Protein 2O28 (pdb70)

Radius of gyration: 21.13 Å; Cα contacts (8 Å, |Δi|>4): 725; chains: 2; bounding box: 47×64×42 Å

Solvent-accessible surface area: 15935 Å² total; per-residue (Å²): 88,79,110,65,43,6,19,83,60,52,34,8,156,99,9,72,59,103,77,33,81,7,113,27,93,102,95,19,22,13,80,132,8,28,186,33,38,62,14,40,2,0,3,2,16,0,33,116,47,19,1,34,142,2,5,42,60,77,40,124,22,49,139,33,58,80,115,61,0,50,115,9,2,92,50,2,81,159,20,45,13,14,18,4,0,0,0,21,24,81,111,126,23,73,6,5,0,1,0,9,0,13,7,7,32,6,9,12,64,37,19,14,67,5,0,1,6,18,25,28,9,15,4,93,113,18,122,78,122,24,3,12,42,0,0,0,4,0,0,1,8,0,0,75,74,29,114,5,47,19,0,0,4,26,5,83,62,147,72,24,44,60,17,128,111,2,37,1,88,71,28,144,49,42,7,0,9,46,122,34,125,237,90,76,113,60,42,6,20,80,68,39,35,5,136,96,10,69,62,102,65,31,113,10,109,24,97,106,88,19,13,12,61,130,16,28,177,33,39,52,17,44,1,0,5,10,13,0,32,116,47,16,2,29,138,3,3,36,59,84,38,125,18,59,137,28,43,65,117,62,0,39,158,16,4,107,59,2,89,163,17,44,15,14,19,3,0,0,0,16,26,73,112,128,23,69,6,7,0,1,0,9,0,11,6,7,32,7,10,7,37,54,16,9,64,4,0,3,6,18,25,29,10,17,4,90,104,19,121,86,126,31,7,11,43,0,0,0,5,0,0,1,6,0,0,80,85,25,115,6,15,18,0,0,5,26,8,82,70,136,72,16,44,61,18,122,106,5,40,1,88,71,25,137,46,40,5,0,14,44,157,77

InterPro domains:
  IPR000182 GNAT domain [PF00583] (69-170)
  IPR000182 GNAT domain [PS51186] (39-184)
  IPR016181 Acyl-CoA N-acyltransferase [SSF55729] (32-180)
  IPR039143 Glucosamine 6-phosphate N-acetyltransferase-like [PTHR13355] (30-178)

Structure (mmCIF, N/CA/C/O backbone):
data_2O28
#
_entry.id   2O28
#
_cell.length_a   49.187
_cell.length_b   63.765
_cell.length_c   64.742
_cell.angle_alpha   90.00
_cell.angle_beta   91.81
_cell.angle_gamma   90.00
#
_symmetry.space_group_name_H-M   'P 1 21 1'
#
loop_
_entity.id
_entity.type
_entity.pdbx_description
1 polymer 'Glucosamine 6-phosphate N-acetyltransferase'
2 non-polymer 2-acetamido-2-deoxy-6-O-phosphono-alpha-D-glucopyranose
3 non-polymer 'COENZYME A'
4 water water
#
loop_
_atom_site.group_PDB
_atom_site.id
_atom_site.type_symbol
_atom_site.label_atom_id
_atom_site.label_alt_id
_atom_site.label_comp_id
_atom_site.label_asym_id
_atom_site.label_entity_id
_atom_site.label_seq_id
_atom_site.pdbx_PDB_ins_code
_atom_site.Cartn_x
_atom_site.Cartn_y
_atom_site.Cartn_z
_atom_site.occupancy
_atom_site.B_iso_or_equiv
_atom_site.auth_seq_id
_atom_site.auth_comp_id
_atom_site.auth_asym_id
_atom_site.auth_atom_id
_atom_site.pdbx_PDB_model_num
ATOM 1 N N . PRO A 1 3 ? 20.718 32.881 5.805 1.00 41.06 3 PRO A N 1
ATOM 2 C CA . PRO A 1 3 ? 19.273 32.696 5.968 1.00 40.53 3 PRO A CA 1
ATOM 3 C C . PRO A 1 3 ? 18.568 33.101 4.693 1.00 40.53 3 PRO A C 1
ATOM 4 O O . PRO A 1 3 ? 18.874 34.164 4.146 1.00 40.82 3 PRO A O 1
ATOM 8 N N . ASP A 1 4 ? 17.671 32.247 4.196 1.00 39.63 4 ASP A N 1
ATOM 9 C CA . ASP A 1 4 ? 16.925 32.515 2.957 1.00 39.49 4 ASP A CA 1
ATOM 10 C C . ASP A 1 4 ? 15.439 32.099 3.064 1.00 38.53 4 ASP A C 1
ATOM 11 O O . ASP A 1 4 ? 14.977 31.648 4.122 1.00 37.86 4 ASP A O 1
ATOM 16 N N . GLU A 1 5 ? 14.703 32.251 1.966 1.00 37.39 5 GLU A N 1
ATOM 17 C CA . GLU A 1 5 ? 13.266 32.009 1.963 1.00 36.48 5 GLU A CA 1
ATOM 18 C C . GLU A 1 5 ? 12.862 30.547 1.680 1.00 34.49 5 GLU A C 1
ATOM 19 O O . GLU A 1 5 ? 11.655 30.243 1.609 1.00 34.01 5 GLU A O 1
ATOM 25 N N . THR A 1 6 ? 13.843 29.658 1.517 1.00 31.73 6 THR A N 1
ATOM 26 C CA . THR A 1 6 ? 13.556 28.269 1.146 1.00 29.82 6 THR A CA 1
ATOM 27 C C . THR A 1 6 ? 12.729 27.604 2.251 1.00 27.59 6 THR A C 1
ATOM 28 O O . THR A 1 6 ? 13.121 27.631 3.413 1.00 27.92 6 THR A O 1
ATOM 32 N N . PRO A 1 7 ? 11.596 27.008 1.882 1.00 27.13 7 PRO A N 1
ATOM 33 C CA . PRO A 1 7 ? 10.742 26.453 2.978 1.00 25.44 7 PRO A CA 1
ATOM 34 C C . PRO A 1 7 ? 11.259 25.110 3.479 1.00 25.12 7 PRO A C 1
ATOM 35 O O . PRO A 1 7 ? 12.005 24.421 2.768 1.00 24.74 7 PRO A O 1
ATOM 39 N N . MET A 1 8 ? 10.869 24.707 4.692 1.00 23.51 8 MET A N 1
ATOM 40 C CA . MET A 1 8 ? 11.338 23.415 5.216 1.00 23.19 8 MET A CA 1
ATOM 41 C C . MET A 1 8 ? 10.739 22.233 4.455 1.00 23.52 8 MET A C 1
ATOM 42 O O . MET A 1 8 ? 11.384 21.173 4.320 1.00 23.04 8 MET A O 1
ATOM 47 N N . PHE A 1 9 ? 9.483 22.399 4.013 1.00 24.03 9 PHE A N 1
ATOM 48 C CA . PHE A 1 9 ? 8.796 21.391 3.226 1.00 23.22 9 PHE A CA 1
ATOM 49 C C . PHE A 1 9 ? 7.965 22.047 2.107 1.00 24.20 9 PHE A C 1
ATOM 50 O O . PHE A 1 9 ? 7.809 23.286 2.073 1.00 23.02 9 PHE A O 1
ATOM 58 N N . ASP A 1 10 ? 7.461 21.224 1.184 1.00 25.54 10 ASP A N 1
ATOM 59 C CA . ASP A 1 10 ? 6.677 21.728 0.067 1.00 26.78 10 ASP A CA 1
ATOM 60 C C . ASP A 1 10 ? 5.396 22.404 0.592 1.00 26.80 10 ASP A C 1
ATOM 61 O O . ASP A 1 10 ? 4.555 21.740 1.187 1.00 26.50 10 ASP A O 1
ATOM 66 N N . PRO A 1 11 ? 5.252 23.723 0.365 1.00 26.90 11 PRO A N 1
ATOM 67 C CA . PRO A 1 11 ? 4.066 24.474 0.827 1.00 27.46 11 PRO A CA 1
ATOM 68 C C . PRO A 1 11 ? 2.764 23.963 0.220 1.00 27.63 11 PRO A C 1
ATOM 69 O O . PRO A 1 11 ? 1.716 24.075 0.859 1.00 27.74 11 PRO A O 1
ATOM 73 N N . SER A 1 12 ? 2.834 23.401 -0.994 1.00 29.07 12 SER A N 1
ATOM 74 C CA . SER A 1 12 ? 1.685 22.731 -1.626 1.00 29.70 12 SER A CA 1
ATOM 75 C C . SER A 1 12 ? 0.981 21.738 -0.692 1.00 29.44 12 SER A C 1
ATOM 76 O O . SER A 1 12 ? -0.223 21.601 -0.769 1.00 29.16 12 SER A O 1
ATOM 79 N N . LEU A 1 13 ? 1.727 21.082 0.195 1.00 27.99 13 LEU A N 1
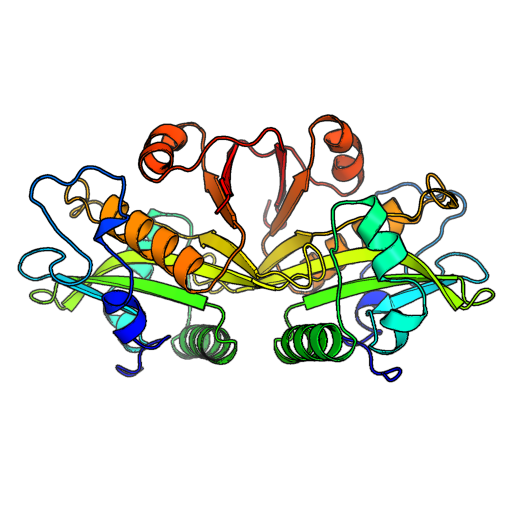ATOM 80 C CA . LEU A 1 13 ? 1.136 20.086 1.079 1.00 28.21 13 LEU A CA 1
ATOM 81 C C . LEU A 1 13 ? 0.046 20.697 1.950 1.00 28.05 13 LEU A C 1
ATOM 82 O O . LEU A 1 13 ? -0.887 20.015 2.324 1.00 28.24 13 LEU A O 1
ATOM 87 N N . LEU A 1 14 ? 0.183 21.983 2.250 1.00 27.85 14 LEU A N 1
ATOM 88 C CA . LEU A 1 14 ? -0.800 22.690 3.061 1.00 28.24 14 LEU A CA 1
ATOM 89 C C . LEU A 1 14 ? -2.100 22.972 2.319 1.00 29.31 14 LEU A C 1
ATOM 90 O O . LEU A 1 14 ? -3.145 23.013 2.936 1.00 29.54 14 LEU A O 1
ATOM 95 N N . LYS A 1 15 ? -2.029 23.182 1.004 1.00 31.35 15 LYS A N 1
ATOM 96 C CA . LYS A 1 15 ? -3.242 23.299 0.170 1.00 33.55 15 LYS A CA 1
ATOM 97 C C . LYS A 1 15 ? -3.893 21.961 -0.146 1.00 33.66 15 LYS A C 1
ATOM 98 O O . LYS A 1 15 ? -5.045 21.914 -0.582 1.00 34.57 15 LYS A O 1
ATOM 104 N N . GLU A 1 16 ? -3.141 20.883 0.026 1.00 33.13 16 GLU A N 1
ATOM 105 C CA . GLU A 1 16 ? -3.623 19.555 -0.304 1.00 33.64 16 GLU A CA 1
ATOM 106 C C . GLU A 1 16 ? -4.329 18.889 0.859 1.00 33.08 16 GLU A C 1
ATOM 107 O O . GLU A 1 16 ? -5.032 17.910 0.668 1.00 33.51 16 GLU A O 1
ATOM 113 N N . VAL A 1 17 ? -4.115 19.408 2.063 1.00 32.25 17 VAL A N 1
ATOM 114 C CA . VAL A 1 17 ? -4.939 19.055 3.226 1.00 31.29 17 VAL A CA 1
ATOM 115 C C . VAL A 1 17 ? -6.419 19.194 2.841 1.00 31.31 17 VAL A C 1
ATOM 116 O O . VAL A 1 17 ? -6.847 20.227 2.295 1.00 30.65 17 VAL A O 1
ATOM 120 N N . ASP A 1 18 ? -7.189 18.136 3.095 1.00 30.78 18 ASP A N 1
ATOM 121 C CA . ASP A 1 18 ? -8.616 18.124 2.805 1.00 29.74 18 ASP A CA 1
ATOM 122 C C . ASP A 1 18 ? -9.342 18.833 3.947 1.00 28.31 18 ASP A C 1
ATOM 123 O O . ASP A 1 18 ? -9.727 18.206 4.951 1.00 27.06 18 ASP A O 1
ATOM 128 N N . TRP A 1 19 ? -9.522 20.146 3.794 1.00 26.93 19 TRP A N 1
ATOM 129 C CA . TRP A 1 19 ? -10.071 20.972 4.861 1.00 26.29 19 TRP A CA 1
ATOM 130 C C . TRP A 1 19 ? -11.523 20.602 5.235 1.00 26.69 19 TRP A C 1
ATOM 131 O O . TRP A 1 19 ? -11.996 20.925 6.337 1.00 26.27 19 TRP A O 1
ATOM 142 N N . SER A 1 20 ? -12.208 19.898 4.336 1.00 27.94 20 SER A N 1
ATOM 143 C CA . SER A 1 20 ? -13.592 19.458 4.586 1.00 30.21 20 SER A CA 1
ATOM 144 C C . SER A 1 20 ? -13.639 18.416 5.691 1.00 31.05 20 SER A C 1
ATOM 145 O O . SER A 1 20 ? -14.713 18.172 6.278 1.00 31.57 20 SER A O 1
ATOM 148 N N . GLN A 1 21 ? -12.488 17.797 5.968 1.00 31.35 21 GLN A N 1
ATOM 149 C CA . GLN A 1 21 ? -12.369 16.859 7.083 1.00 32.86 21 GLN A CA 1
ATOM 150 C C . GLN A 1 21 ? -12.102 17.506 8.455 1.00 33.12 21 GLN A C 1
ATOM 151 O O . GLN A 1 21 ? -12.065 16.802 9.477 1.00 32.96 21 GLN A O 1
ATOM 157 N N . ASN A 1 22 ? -11.918 18.828 8.476 1.00 33.01 22 ASN A N 1
ATOM 158 C CA . ASN A 1 22 ? -11.698 19.564 9.710 1.00 34.46 22 ASN A CA 1
ATOM 159 C C . ASN A 1 22 ? -12.935 19.420 10.579 1.00 35.72 22 ASN A C 1
ATOM 160 O O . ASN A 1 22 ? -14.052 19.635 10.109 1.00 35.71 22 ASN A O 1
ATOM 165 N N . THR A 1 23 ? -12.716 19.071 11.842 1.00 36.94 23 THR A N 1
ATOM 166 C CA . THR A 1 23 ? -13.794 18.875 12.801 1.00 38.27 23 THR A CA 1
ATOM 167 C C . THR A 1 23 ? -13.947 20.015 13.800 1.00 37.75 23 THR A C 1
ATOM 168 O O . THR A 1 23 ? -15.007 20.154 14.404 1.00 37.91 23 THR A O 1
ATOM 172 N N . ALA A 1 24 ? -12.898 20.819 13.981 1.00 37.53 24 ALA A N 1
ATOM 173 C CA . ALA A 1 24 ? -12.950 21.993 14.862 1.00 37.31 24 ALA A CA 1
ATOM 174 C C . ALA A 1 24 ? -13.868 23.077 14.285 1.00 37.17 24 ALA A C 1
ATOM 175 O O . ALA A 1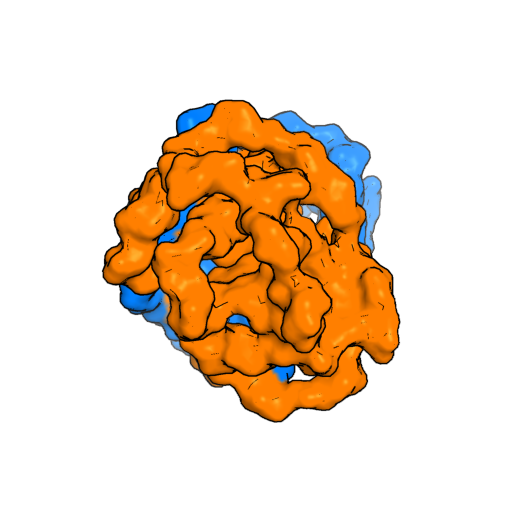 24 ? -13.927 23.263 13.073 1.00 37.69 24 ALA A O 1
ATOM 177 N N . THR A 1 25 ? -14.565 23.790 15.162 1.00 36.91 25 THR A N 1
ATOM 178 C CA . THR A 1 25 ? -15.445 24.888 14.771 1.00 37.13 25 THR A CA 1
ATOM 179 C C . THR A 1 25 ? -14.655 26.175 14.650 1.00 36.53 25 THR A C 1
ATOM 180 O O . THR A 1 25 ? -13.961 26.562 15.598 1.00 36.68 25 THR A O 1
ATOM 184 N N . PHE A 1 26 ? -14.757 26.819 13.489 1.00 35.50 26 PHE A N 1
ATOM 185 C CA . PHE A 1 26 ? -14.180 28.141 13.241 1.00 35.45 26 PHE A CA 1
ATOM 186 C C . PHE A 1 26 ? -15.252 29.176 12.928 1.00 36.37 26 PHE A C 1
ATOM 187 O O . PHE A 1 26 ? -16.057 28.976 12.035 1.00 37.33 26 PHE A O 1
ATOM 195 N N . SER A 1 27 ? -15.204 30.298 13.636 1.00 37.59 27 SER A N 1
ATOM 196 C CA . SER A 1 27 ? -16.046 31.460 13.382 1.00 38.05 27 SER A CA 1
ATOM 197 C C . SER A 1 27 ? -15.235 32.688 13.759 1.00 37.50 27 SER A C 1
ATOM 198 O O . SER A 1 27 ? -14.888 32.868 14.931 1.00 38.00 27 SER A O 1
ATOM 201 N N . PRO A 1 28 ? -14.889 33.524 12.772 1.00 37.02 28 PRO A N 1
ATOM 202 C CA . PRO A 1 28 ? -15.169 33.378 11.344 1.00 36.27 28 PRO A CA 1
ATOM 203 C C . PRO A 1 28 ? -14.530 32.131 10.726 1.00 35.68 28 PRO A C 1
ATOM 204 O O . PRO A 1 28 ? -13.619 31.527 11.310 1.00 34.74 28 PRO A O 1
ATOM 208 N N . ALA A 1 29 ? -15.030 31.731 9.567 1.00 34.30 29 ALA A N 1
ATOM 209 C CA . ALA A 1 29 ? -14.460 30.615 8.858 1.00 33.47 29 ALA A CA 1
ATOM 210 C C . ALA A 1 29 ? -13.079 31.056 8.384 1.00 32.71 29 ALA A C 1
ATOM 211 O O . ALA A 1 29 ? -12.965 32.073 7.707 1.00 33.94 29 ALA A O 1
ATOM 213 N N . ILE A 1 30 ? -12.028 30.360 8.808 1.00 30.77 30 ILE A N 1
ATOM 214 C CA . ILE A 1 30 ? -10.674 30.557 8.225 1.00 28.51 30 ILE A CA 1
ATOM 215 C C . ILE A 1 30 ? -10.177 29.176 7.804 1.00 27.90 30 ILE A C 1
ATOM 216 O O . ILE A 1 30 ? -10.776 28.160 8.188 1.00 27.00 30 ILE A O 1
ATOM 221 N N . SER A 1 31 ? -9.089 29.139 7.040 1.00 25.91 31 SER A N 1
ATOM 222 C CA . SER A 1 31 ? -8.589 27.869 6.481 1.00 25.46 31 SER A CA 1
ATOM 223 C C . SER A 1 31 ? -7.089 28.010 6.185 1.00 25.23 31 SER A C 1
ATOM 224 O O . SER A 1 31 ? -6.558 29.124 6.272 1.00 24.84 31 SER A O 1
ATOM 227 N N . PRO A 1 32 ? -6.393 26.895 5.867 1.00 24.98 32 PRO A N 1
ATOM 228 C CA . PRO A 1 32 ? -4.974 26.986 5.504 1.00 25.46 32 PRO A CA 1
ATOM 229 C C . PRO A 1 32 ? -4.711 28.008 4.425 1.00 26.21 32 PRO A C 1
ATOM 230 O O . PRO A 1 32 ? -3.711 28.715 4.472 1.00 26.82 32 PRO A O 1
ATOM 234 N N . THR A 1 33 ? -5.615 28.069 3.459 1.00 27.39 33 THR A N 1
ATOM 235 C CA . THR A 1 33 ? -5.542 29.001 2.322 1.00 28.22 33 THR A CA 1
ATOM 236 C C . THR A 1 33 ? -5.798 30.446 2.732 1.00 27.56 33 THR A C 1
ATOM 237 O O . THR A 1 33 ? -5.191 31.379 2.203 1.00 27.72 33 THR A O 1
ATOM 241 N N . HIS A 1 34 ? -6.740 30.620 3.648 1.00 27.53 34 HIS A N 1
ATOM 242 C CA . HIS A 1 34 ? -7.227 31.928 4.072 1.00 27.90 34 HIS A CA 1
ATOM 243 C C . HIS A 1 34 ? -7.204 31.990 5.607 1.00 27.34 34 HIS A C 1
ATOM 244 O O . HIS A 1 34 ? -8.240 31.905 6.261 1.00 26.91 34 HIS A O 1
ATOM 251 N N . PRO A 1 35 ? -5.997 32.128 6.180 1.00 26.50 35 PRO A N 1
ATOM 252 C CA . PRO A 1 35 ? -5.816 32.113 7.637 1.00 27.50 35 PRO A CA 1
ATOM 253 C C . PRO A 1 35 ? -6.328 33.372 8.311 1.00 28.57 35 PRO A C 1
ATOM 254 O O . PRO A 1 35 ? -6.509 33.393 9.523 1.00 28.68 35 PRO A O 1
ATOM 258 N N . GLY A 1 36 ? -6.528 34.422 7.521 1.00 29.28 36 GLY A N 1
ATOM 259 C CA . GLY A 1 36 ? -6.976 35.722 8.033 1.00 30.99 36 GLY A CA 1
ATOM 260 C C . GLY A 1 36 ? -6.244 36.841 7.317 1.00 31.89 36 GLY A C 1
ATOM 261 O O . GLY A 1 36 ? -5.135 36.644 6.814 1.00 30.74 36 GLY A O 1
ATOM 262 N N . GLU A 1 37 ? -6.867 38.027 7.266 1.00 32.88 37 GLU A N 1
ATOM 263 C CA . GLU A 1 37 ? -6.250 39.177 6.597 1.00 33.53 37 GLU A CA 1
ATOM 264 C C . GL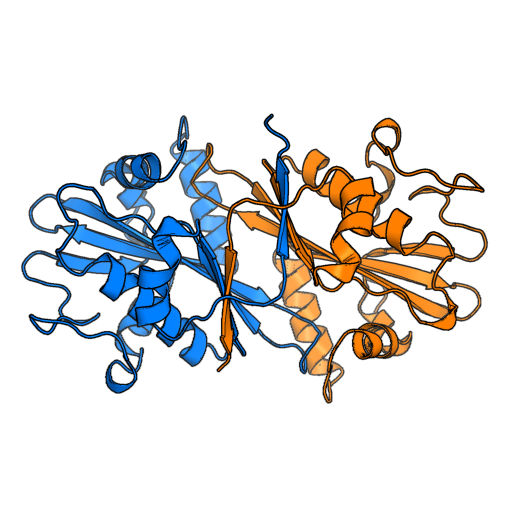U A 1 37 ? -4.881 39.514 7.177 1.00 32.07 37 GLU A C 1
ATOM 265 O O . GLU A 1 37 ? -4.719 39.633 8.397 1.00 32.59 37 GLU A O 1
ATOM 271 N N . GLY A 1 38 ? -3.904 39.680 6.292 1.00 31.14 38 GLY A N 1
ATOM 272 C CA . GLY A 1 38 ? -2.556 40.037 6.694 1.00 29.77 38 GLY A CA 1
ATOM 273 C C . GLY A 1 38 ? -1.703 38.862 7.149 1.00 29.08 38 GLY A C 1
ATOM 274 O O . GLY A 1 38 ? -0.583 39.070 7.595 1.00 29.05 38 GLY A O 1
ATOM 275 N N . LEU A 1 39 ? -2.225 37.636 7.017 1.00 27.44 39 LEU A N 1
ATOM 276 C CA . LEU A 1 39 ? -1.534 36.430 7.550 1.00 26.59 39 LEU A CA 1
ATOM 277 C C . LEU A 1 39 ? -1.279 35.387 6.479 1.00 26.05 39 LEU A C 1
ATOM 278 O O . LEU A 1 39 ? -2.057 35.268 5.532 1.00 26.49 39 LEU A O 1
ATOM 283 N N . VAL A 1 40 ? -0.214 34.595 6.664 1.00 24.65 40 VAL A N 1
ATOM 284 C CA . VAL A 1 40 ? 0.142 33.522 5.745 1.00 23.93 40 VAL A CA 1
ATOM 285 C C . VAL A 1 40 ? 0.516 32.347 6.644 1.00 22.36 40 VAL A C 1
ATOM 286 O O . VAL A 1 40 ? 1.307 32.518 7.560 1.00 21.26 40 VAL A O 1
ATOM 290 N N . LEU A 1 41 ? -0.072 31.182 6.381 1.00 21.98 41 LEU A N 1
ATOM 291 C CA . LEU A 1 41 ? 0.335 29.926 7.037 1.00 21.48 41 LEU A CA 1
ATOM 292 C C . LEU A 1 41 ? 1.277 29.227 6.067 1.00 21.55 41 LEU A C 1
ATOM 293 O O . LEU A 1 41 ? 0.878 28.955 4.926 1.00 22.74 41 LEU A O 1
ATOM 298 N N . ARG A 1 42 ? 2.496 28.930 6.509 1.00 21.08 42 ARG A N 1
ATOM 299 C CA . ARG A 1 42 ? 3.521 28.360 5.635 1.00 21.02 42 ARG A CA 1
ATOM 300 C C . ARG A 1 42 ? 4.601 27.580 6.389 1.00 20.67 42 ARG A C 1
ATOM 301 O O . ARG A 1 42 ? 4.694 27.697 7.620 1.00 20.47 42 ARG A O 1
ATOM 309 N N . PRO A 1 43 ? 5.439 26.800 5.650 1.00 20.02 43 PRO A N 1
ATOM 310 C CA . PRO A 1 43 ? 6.613 26.152 6.257 1.00 19.64 43 PRO A CA 1
ATOM 311 C C . PRO A 1 43 ? 7.559 27.207 6.828 1.00 20.00 43 PRO A C 1
ATOM 312 O O . PRO A 1 43 ? 7.558 28.346 6.363 1.00 19.68 43 PRO A O 1
ATOM 316 N N . LEU A 1 44 ? 8.343 26.824 7.834 1.00 19.71 44 LEU A N 1
ATOM 317 C CA . LEU A 1 44 ? 9.384 27.673 8.372 1.00 20.65 44 LEU A CA 1
ATOM 318 C C . LEU A 1 44 ? 10.438 27.806 7.253 1.00 21.51 44 LEU A C 1
ATOM 319 O O . LEU A 1 44 ? 10.563 26.886 6.467 1.00 20.42 44 LEU A O 1
ATOM 324 N N . CYS A 1 45 ? 11.138 28.943 7.173 1.00 23.61 45 CYS A N 1
ATOM 325 C CA . CYS A 1 45 ? 12.344 29.080 6.336 1.00 24.73 45 CYS A CA 1
ATOM 326 C C . CYS A 1 45 ? 13.472 29.662 7.190 1.00 25.61 45 CYS A C 1
ATOM 327 O O . CYS A 1 45 ? 13.214 30.159 8.282 1.00 23.97 45 CYS A O 1
ATOM 330 N N . THR A 1 46 ? 14.727 29.612 6.720 1.00 26.27 46 THR A N 1
ATOM 331 C CA . THR A 1 46 ? 15.832 30.069 7.581 1.00 28.38 46 THR A CA 1
ATOM 332 C C . THR A 1 46 ? 15.794 31.562 7.867 1.00 28.24 46 THR A C 1
ATOM 333 O O . THR A 1 46 ? 16.290 31.999 8.911 1.00 29.49 46 THR A O 1
ATOM 337 N N . ALA A 1 47 ? 15.198 32.343 6.961 1.00 28.73 47 ALA A N 1
ATOM 338 C CA . ALA A 1 47 ? 15.096 33.790 7.159 1.00 28.75 47 ALA A CA 1
ATOM 339 C C . ALA A 1 47 ? 14.135 34.162 8.306 1.00 29.41 47 ALA A C 1
ATOM 340 O O . ALA A 1 47 ? 14.118 35.310 8.763 1.00 30.08 47 ALA A O 1
ATOM 342 N N . ASP A 1 48 ? 13.350 33.189 8.775 1.00 29.26 48 ASP A N 1
ATOM 343 C CA . ASP A 1 48 ? 12.471 33.377 9.959 1.00 29.50 48 ASP A CA 1
ATOM 344 C C . ASP A 1 48 ? 13.221 33.563 11.271 1.00 29.31 48 ASP A C 1
ATOM 345 O O . ASP A 1 48 ? 12.631 34.002 12.257 1.00 29.56 48 ASP A O 1
ATOM 350 N N . LEU A 1 49 ? 14.508 33.221 11.278 1.00 30.31 49 LEU A N 1
ATOM 351 C CA . LEU A 1 49 ? 15.404 33.529 12.393 1.00 31.58 49 LEU A CA 1
ATOM 352 C C . LEU A 1 49 ? 15.289 35.010 12.831 1.00 31.53 49 LEU A C 1
ATOM 353 O O . LEU A 1 49 ? 15.304 35.331 14.022 1.00 31.70 49 LEU A O 1
ATOM 358 N N . ASN A 1 50 ? 15.202 35.879 11.827 1.00 31.34 50 ASN A N 1
ATOM 359 C CA . ASN A 1 50 ? 15.108 37.328 11.975 1.00 31.49 50 ASN A CA 1
ATOM 360 C C . ASN A 1 50 ? 13.679 37.851 11.909 1.00 30.40 50 ASN A C 1
ATOM 361 O O . ASN A 1 50 ? 13.469 39.061 11.776 1.00 29.91 50 ASN A O 1
ATOM 366 N N . ARG A 1 51 ? 12.694 36.950 12.021 1.00 28.97 51 ARG A N 1
ATOM 367 C CA . ARG A 1 51 ? 11.286 37.328 12.007 1.00 28.68 51 ARG A CA 1
ATOM 368 C C . ARG A 1 51 ? 10.632 36.992 13.348 1.00 28.15 51 ARG A C 1
ATOM 369 O O . ARG A 1 51 ? 9.415 36.816 13.429 1.00 28.59 51 ARG A O 1
ATOM 377 N N . GLY A 1 52 ? 11.442 36.919 14.396 1.00 26.87 52 GLY A N 1
ATOM 378 C CA . GLY A 1 52 ? 10.940 36.743 15.750 1.00 26.52 52 GLY A CA 1
ATOM 379 C C . GLY A 1 52 ? 10.507 35.322 16.053 1.00 26.17 52 GLY A C 1
ATOM 380 O O . GLY A 1 52 ? 9.730 35.101 16.975 1.00 26.46 52 GLY A O 1
ATOM 381 N N . PHE A 1 53 ? 10.968 34.364 15.255 1.00 25.92 53 PHE A N 1
ATOM 382 C CA . PHE A 1 53 ? 10.648 32.938 15.499 1.00 26.08 53 PHE A CA 1
ATOM 383 C C . PHE A 1 53 ? 10.921 32.547 16.972 1.00 26.09 53 PHE A C 1
ATOM 384 O O . PHE A 1 53 ? 10.033 32.062 17.683 1.00 26.32 53 PHE A O 1
ATOM 392 N N . PHE A 1 54 ? 12.130 32.816 17.446 1.00 27.19 54 PHE A N 1
ATOM 393 C CA . PHE A 1 54 ? 12.493 32.468 18.834 1.00 27.48 54 PHE A CA 1
ATOM 394 C C . PHE A 1 54 ? 11.738 33.182 19.932 1.00 27.33 54 PHE A C 1
ATOM 395 O O . PHE A 1 54 ? 11.519 32.604 20.983 1.00 27.26 54 PHE A O 1
ATOM 403 N N . LYS A 1 55 ? 11.312 34.415 19.668 1.00 27.62 55 LYS A N 1
ATOM 404 C CA . LYS A 1 55 ? 10.461 35.161 20.601 1.00 28.19 55 LYS A CA 1
ATOM 405 C C . LYS A 1 55 ? 9.125 34.444 20.852 1.00 27.48 55 LYS A C 1
ATOM 406 O O . LYS A 1 55 ? 8.628 34.380 22.010 1.00 27.47 55 LYS A O 1
ATOM 412 N N . VAL A 1 56 ? 8.554 33.881 19.792 1.00 26.09 56 VAL A N 1
ATOM 413 C CA . VAL A 1 56 ? 7.343 33.059 19.907 1.00 25.37 56 VAL A CA 1
ATOM 414 C C . VAL A 1 56 ? 7.586 31.770 20.725 1.00 25.51 56 VAL A C 1
ATOM 415 O O . VAL A 1 56 ? 6.850 31.503 21.684 1.00 24.91 56 VAL A O 1
ATOM 419 N N . LEU A 1 57 ? 8.591 30.984 20.329 1.00 24.77 57 LEU A N 1
ATOM 420 C CA . LEU A 1 57 ? 9.005 29.769 21.068 1.00 25.40 57 LEU A CA 1
ATOM 421 C C . LEU A 1 57 ? 9.280 30.036 22.554 1.00 27.08 57 LEU A C 1
ATOM 422 O O . LEU A 1 57 ? 8.868 29.254 23.418 1.00 27.28 57 LEU A O 1
ATOM 427 N N . GLY A 1 58 ? 9.930 31.162 22.848 1.00 27.18 58 GLY A N 1
ATOM 428 C CA . GLY A 1 58 ? 10.202 31.585 24.219 1.00 28.41 58 GLY A CA 1
ATOM 429 C C . GLY A 1 58 ? 8.945 31.743 25.061 1.00 29.13 58 GLY A C 1
ATOM 430 O O . GLY A 1 58 ? 9.008 31.752 26.292 1.00 30.26 58 GLY A O 1
ATOM 431 N N . GLN A 1 59 ? 7.785 31.854 24.424 1.00 28.52 59 GLN A N 1
ATOM 432 C CA . GLN A 1 59 ? 6.536 31.913 25.197 1.00 28.71 59 GLN A CA 1
ATOM 433 C C . GLN A 1 59 ? 6.059 30.539 25.585 1.00 29.63 59 GLN A C 1
ATOM 434 O O . GLN A 1 59 ? 5.143 30.403 26.393 1.00 29.69 59 GLN A O 1
ATOM 440 N N . LEU A 1 60 ? 6.678 29.520 25.003 1.00 29.13 60 LEU A N 1
ATOM 441 C CA . LEU A 1 60 ? 6.304 28.138 25.329 1.00 30.70 60 LEU A CA 1
ATOM 442 C C . LEU A 1 60 ? 7.169 27.617 26.459 1.00 30.39 60 LEU A C 1
ATOM 443 O O . LEU A 1 60 ? 6.679 27.111 27.469 1.00 31.22 60 LEU A O 1
ATOM 448 N N . THR A 1 61 ? 8.467 27.731 26.271 1.00 30.91 61 THR A N 1
ATOM 449 C CA . THR A 1 61 ? 9.436 27.236 27.231 1.00 31.81 61 THR A CA 1
ATOM 450 C C . THR A 1 61 ? 10.783 27.911 26.950 1.00 32.56 61 THR A C 1
ATOM 451 O O . THR A 1 61 ? 10.866 28.766 26.053 1.00 31.89 61 THR A O 1
ATOM 455 N N . GLU A 1 62 ? 11.817 27.537 27.701 1.00 33.45 62 GLU A N 1
ATOM 456 C CA . GLU A 1 62 ? 13.131 28.153 27.558 1.00 35.91 62 GLU A CA 1
ATOM 457 C C . GLU A 1 62 ? 13.604 27.965 26.129 1.00 36.24 62 GLU A C 1
ATOM 458 O O . GLU A 1 62 ? 13.536 26.856 25.583 1.00 34.90 62 GLU A O 1
ATOM 464 N N . THR A 1 63 ? 14.039 29.057 25.508 1.00 37.37 63 THR A N 1
ATOM 465 C CA . THR A 1 63 ? 14.575 28.982 24.157 1.00 39.29 63 THR A CA 1
ATOM 466 C C . THR A 1 63 ? 15.631 30.057 24.049 1.00 40.23 63 THR A C 1
ATOM 467 O O . THR A 1 63 ? 15.370 31.148 23.511 1.00 39.98 63 THR A O 1
ATOM 471 N N . GLY A 1 64 ? 16.808 29.722 24.590 1.00 40.52 64 GLY A N 1
ATOM 472 C CA . GLY A 1 64 ? 17.885 30.671 24.841 1.00 42.02 64 GLY A CA 1
ATOM 473 C C . GLY A 1 64 ? 18.827 30.923 23.683 1.00 42.92 64 GLY A C 1
ATOM 474 O O . GLY A 1 64 ? 18.373 31.121 22.545 1.00 43.84 64 GLY A O 1
ATOM 475 N N . VAL A 1 65 ? 20.138 30.888 23.982 1.00 43.19 65 VAL A N 1
ATOM 476 C CA . VAL A 1 65 ? 21.193 31.353 23.054 1.00 42.79 65 VAL A CA 1
ATOM 477 C C . VAL A 1 65 ? 21.411 30.403 21.892 1.00 41.69 65 VAL A C 1
ATOM 478 O O . VAL A 1 65 ? 21.689 29.214 22.114 1.00 42.94 65 VAL A O 1
ATOM 482 N N . VAL A 1 66 ? 21.244 30.907 20.664 1.00 39.76 66 VAL A N 1
ATOM 483 C CA . VAL A 1 66 ? 21.507 30.103 19.448 1.00 37.92 66 VAL A CA 1
ATOM 484 C C . VAL A 1 66 ? 22.142 30.950 18.345 1.00 36.13 66 VAL A C 1
ATOM 485 O O . VAL A 1 66 ? 21.603 31.985 17.976 1.00 35.81 66 VAL A O 1
ATOM 489 N N . SER A 1 67 ? 23.276 30.511 17.822 1.00 34.37 67 SER A N 1
ATOM 490 C CA . SER A 1 67 ? 23.914 31.244 16.718 1.00 33.50 67 SER A CA 1
ATOM 491 C C . SER A 1 67 ? 23.165 31.026 15.398 1.00 32.78 67 SER A C 1
ATOM 492 O O . SER A 1 67 ? 22.438 30.037 15.244 1.00 31.51 67 SER A O 1
ATOM 495 N N . PRO A 1 68 ? 23.319 31.958 14.438 1.00 31.92 68 PRO A N 1
ATOM 496 C CA . PRO A 1 68 ? 22.789 31.717 13.097 1.00 31.24 68 PRO A CA 1
ATOM 497 C C . PRO A 1 68 ? 23.228 30.385 12.496 1.00 30.61 68 PRO A C 1
ATOM 498 O O . PRO A 1 68 ? 22.402 29.668 11.924 1.00 29.42 68 PRO A O 1
ATOM 502 N N . GLU A 1 69 ? 24.505 30.034 12.619 1.00 30.41 69 GLU A N 1
ATOM 503 C CA . GLU A 1 69 ? 24.921 28.753 12.071 1.00 31.32 69 GLU A CA 1
ATOM 504 C C . GLU A 1 69 ? 24.305 27.548 12.782 1.00 30.37 69 GLU A C 1
ATOM 505 O O . GLU A 1 69 ? 24.002 26.567 12.126 1.00 29.32 69 GLU A O 1
ATOM 511 N N . GLN A 1 70 ? 24.148 27.621 14.104 1.00 30.01 70 GLN A N 1
ATOM 512 C CA . GLN A 1 70 ? 23.448 26.542 14.828 1.00 30.01 70 GLN A CA 1
ATOM 513 C C . GLN A 1 70 ? 22.006 26.402 14.361 1.00 28.61 70 GLN A C 1
ATOM 514 O O . GLN A 1 70 ? 21.564 25.285 14.114 1.00 29.33 70 GLN A O 1
ATOM 520 N N . PHE A 1 71 ? 21.280 27.509 14.235 1.00 27.46 71 PHE A N 1
ATOM 521 C CA . PHE A 1 71 ? 19.903 27.444 13.736 1.00 27.24 71 PHE A CA 1
ATOM 522 C C . PHE A 1 71 ? 19.861 26.836 12.321 1.00 27.43 71 PHE A C 1
ATOM 523 O O . PHE A 1 71 ? 19.026 26.006 12.005 1.00 25.69 71 PHE A O 1
ATOM 531 N N . MET A 1 72 ? 20.768 27.266 11.455 1.00 26.89 72 MET A N 1
ATOM 532 C CA . MET A 1 72 ? 20.755 26.760 10.095 1.00 28.62 72 MET A CA 1
ATOM 533 C C . MET A 1 72 ? 21.113 25.276 10.022 1.00 26.70 72 MET A C 1
ATOM 534 O O . MET A 1 72 ? 20.587 24.542 9.199 1.00 25.60 72 MET A O 1
ATOM 539 N N . LYS A 1 73 ? 21.999 24.831 10.899 1.00 26.34 73 LYS A N 1
ATOM 540 C CA . LYS A 1 73 ? 22.334 23.426 10.953 1.00 26.75 73 LYS A CA 1
ATOM 541 C C . LYS A 1 73 ? 21.123 22.579 11.369 1.00 24.42 73 LYS A C 1
ATOM 542 O O . LYS A 1 73 ? 20.857 21.532 10.761 1.00 23.25 73 LYS A O 1
ATOM 548 N N . SER A 1 74 ? 20.382 23.029 12.383 1.00 23.10 74 SER A N 1
ATOM 549 C CA . SER A 1 74 ? 19.235 22.251 12.845 1.00 21.71 74 SER A CA 1
ATOM 550 C C . SER A 1 74 ? 18.211 22.237 11.727 1.00 22.18 74 SER A C 1
ATOM 551 O O . SER A 1 74 ? 17.690 21.183 11.391 1.00 23.32 74 SER A O 1
ATOM 554 N N . PHE A 1 75 ? 17.919 23.418 11.166 1.00 22.33 75 PHE A N 1
ATOM 555 C CA . PHE A 1 75 ? 16.963 23.550 10.048 1.00 22.39 75 PHE A CA 1
ATOM 556 C C . PHE A 1 75 ? 17.269 22.583 8.900 1.00 23.31 75 PHE A C 1
ATOM 557 O O . PHE A 1 75 ? 16.406 21.837 8.459 1.00 23.00 75 PHE A O 1
ATOM 565 N N . GLU A 1 76 ? 18.512 22.589 8.416 1.00 23.97 76 GLU A N 1
ATOM 566 C CA . GLU A 1 76 ? 18.895 21.743 7.307 1.00 25.31 76 GLU A CA 1
ATOM 567 C C . GLU A 1 76 ? 18.746 20.278 7.627 1.00 24.96 76 GLU A C 1
ATOM 568 O O . GLU A 1 76 ? 18.305 19.515 6.790 1.00 25.13 76 GLU A O 1
ATOM 574 N N . HIS A 1 77 ? 19.112 19.891 8.846 1.00 25.22 77 HIS A N 1
ATOM 575 C CA . HIS A 1 77 ? 18.951 18.519 9.276 1.00 25.54 77 HIS A CA 1
ATOM 576 C C . HIS A 1 77 ? 17.462 18.140 9.269 1.00 24.90 77 HIS A C 1
ATOM 577 O O . HIS A 1 77 ? 17.062 17.090 8.724 1.00 24.16 77 HIS A O 1
ATOM 584 N N . MET A 1 78 ? 16.621 18.992 9.857 1.00 24.07 78 MET A N 1
ATOM 585 C CA . MET A 1 78 ? 15.184 18.735 9.821 1.00 23.66 78 MET A CA 1
ATOM 586 C C . MET A 1 78 ? 14.655 18.680 8.382 1.00 23.74 78 MET A C 1
ATOM 587 O O . MET A 1 78 ? 13.892 17.791 8.032 1.00 24.71 78 MET A O 1
ATOM 592 N N . LYS A 1 79 ? 15.062 19.627 7.554 1.00 24.26 79 LYS A N 1
ATOM 593 C CA . LYS A 1 79 ? 14.667 19.611 6.151 1.00 25.72 79 LYS A CA 1
ATOM 594 C C . LYS A 1 79 ? 15.077 18.302 5.456 1.00 26.74 79 LYS A C 1
ATOM 595 O O . LYS A 1 79 ? 14.290 17.698 4.726 1.00 26.34 79 LYS A O 1
ATOM 601 N N . LYS A 1 80 ? 16.306 17.853 5.699 1.00 28.81 80 LYS A N 1
ATOM 602 C CA . LYS A 1 80 ? 16.886 16.756 4.920 1.00 30.50 80 LYS A CA 1
ATOM 603 C C . LYS A 1 80 ? 16.190 15.415 5.202 1.00 29.17 80 LYS A C 1
ATOM 604 O O . LYS A 1 80 ? 16.079 14.559 4.328 1.00 28.19 80 LYS A O 1
ATOM 610 N N . SER A 1 81 ? 15.672 15.247 6.417 1.00 27.95 81 SER A N 1
ATOM 611 C CA . SER A 1 81 ? 15.006 14.015 6.760 1.00 26.81 81 SER A CA 1
ATOM 612 C C . SER A 1 81 ? 13.690 13.834 5.988 1.00 26.01 81 SER A C 1
ATOM 613 O O . SER A 1 81 ? 13.237 12.730 5.799 1.00 25.98 81 SER A O 1
ATOM 616 N N . GLY A 1 82 ? 13.045 14.925 5.589 1.00 25.58 82 GLY A N 1
ATOM 617 C CA . GLY A 1 82 ? 11.688 14.844 5.037 1.00 24.84 82 GLY A CA 1
ATOM 618 C C . GLY A 1 82 ? 10.606 14.527 6.072 1.00 24.31 82 GLY A C 1
ATOM 619 O O . GLY A 1 82 ? 9.444 14.345 5.714 1.00 24.70 82 GLY A O 1
ATOM 620 N N . ASP A 1 83 ? 10.985 14.481 7.343 1.00 23.13 83 ASP A N 1
ATOM 621 C CA . ASP A 1 83 ? 10.056 14.053 8.416 1.00 22.38 83 ASP A CA 1
ATOM 622 C C . ASP A 1 83 ? 9.617 15.143 9.383 1.00 21.19 83 ASP A C 1
ATOM 623 O O . ASP A 1 83 ? 8.857 14.865 10.333 1.00 21.99 83 ASP A O 1
ATOM 628 N N . TYR A 1 84 ? 10.110 16.354 9.169 1.00 20.51 84 TYR A N 1
ATOM 629 C CA . TYR A 1 84 ? 9.800 17.495 10.042 1.00 19.10 84 TYR A CA 1
ATOM 630 C C . TYR A 1 84 ? 9.003 18.518 9.268 1.00 19.32 84 TYR A C 1
ATOM 631 O O . TYR A 1 84 ? 9.386 18.916 8.167 1.00 18.92 84 TYR A O 1
ATOM 640 N N . TYR A 1 85 ? 7.890 18.947 9.861 1.00 18.84 85 TYR A N 1
ATOM 641 C CA . TYR A 1 85 ? 6.987 19.915 9.267 1.00 18.58 85 TYR A CA 1
ATOM 642 C C . TYR A 1 85 ? 6.757 21.053 10.264 1.00 18.72 85 TYR A C 1
ATOM 643 O O . TYR A 1 85 ? 5.695 21.125 10.929 1.00 18.15 85 TYR A O 1
ATOM 652 N N . VAL A 1 86 ? 7.776 21.895 10.401 1.00 19.51 86 VAL A N 1
ATOM 653 C CA . VAL A 1 86 ? 7.715 23.052 11.298 1.00 18.89 86 VAL A CA 1
ATOM 654 C C . VAL A 1 86 ? 6.973 24.121 10.523 1.00 19.96 86 VAL A C 1
ATOM 655 O O . VAL A 1 86 ? 7.408 24.559 9.459 1.00 19.45 86 VAL A O 1
ATOM 659 N N . THR A 1 87 ? 5.812 24.488 11.060 1.00 19.77 87 THR A N 1
ATOM 660 C CA . THR A 1 87 ? 4.843 25.298 10.345 1.00 20.39 87 THR A CA 1
ATOM 661 C C . THR A 1 87 ? 4.633 26.590 11.129 1.00 21.62 87 THR A C 1
ATOM 662 O O . THR A 1 87 ? 4.489 26.556 12.361 1.00 20.47 87 THR A O 1
ATOM 666 N N . VAL A 1 88 ? 4.643 27.732 10.430 1.00 21.68 88 VAL A N 1
ATOM 667 C CA . VAL A 1 88 ? 4.453 29.022 11.100 1.00 22.25 88 VAL A CA 1
ATOM 668 C C . VAL A 1 88 ? 3.281 29.803 10.514 1.00 21.93 88 VAL A C 1
ATOM 669 O O . VAL A 1 88 ? 2.843 29.533 9.382 1.00 21.44 88 VAL A O 1
ATOM 673 N N . VAL A 1 89 ? 2.773 30.765 11.290 1.00 22.20 89 VAL A N 1
ATOM 674 C CA . VAL A 1 89 ? 1.893 31.811 10.754 1.00 22.15 89 VAL A CA 1
ATOM 675 C C . VAL A 1 89 ? 2.697 33.127 10.812 1.00 23.24 89 VAL A C 1
ATOM 676 O O . VAL A 1 89 ? 3.238 33.499 11.857 1.00 22.07 89 VAL A O 1
ATOM 680 N N . GLU A 1 90 ? 2.773 33.835 9.689 1.00 24.66 90 GLU A N 1
ATOM 681 C CA . GLU A 1 90 ? 3.455 35.112 9.653 1.00 26.53 90 GLU A CA 1
ATOM 682 C C . GLU A 1 90 ? 2.437 36.226 9.470 1.00 26.65 90 GLU A C 1
ATOM 683 O O . GLU A 1 90 ? 1.546 36.108 8.654 1.00 26.15 90 GLU A O 1
ATOM 689 N N . ASP A 1 91 ? 2.584 37.295 10.246 1.00 28.10 91 ASP A N 1
ATOM 690 C CA . ASP A 1 91 ? 1.842 38.519 10.024 1.00 30.80 91 ASP A CA 1
ATOM 691 C C . ASP A 1 91 ? 2.653 39.315 8.985 1.00 32.19 91 ASP A C 1
ATOM 692 O O . ASP A 1 91 ? 3.720 39.849 9.281 1.00 31.69 91 ASP A O 1
ATOM 697 N N . VAL A 1 92 ? 2.140 39.340 7.756 1.00 34.82 92 VAL A N 1
ATOM 698 C CA . VAL A 1 92 ? 2.862 39.883 6.605 1.00 37.99 92 VAL A CA 1
ATOM 699 C C . VAL A 1 92 ? 3.096 41.398 6.688 1.00 39.01 92 VAL A C 1
ATOM 700 O O . VAL A 1 92 ? 4.146 41.889 6.249 1.00 40.37 92 VAL A O 1
ATOM 704 N N . THR A 1 93 ? 2.136 42.128 7.252 1.00 40.29 93 THR A N 1
ATOM 705 C CA . THR A 1 93 ? 2.299 43.576 7.445 1.00 41.74 93 THR A CA 1
ATOM 706 C C . THR A 1 93 ? 3.516 43.922 8.337 1.00 41.24 93 THR A C 1
ATOM 707 O O . THR A 1 93 ? 4.289 44.831 8.010 1.00 42.32 93 THR A O 1
ATOM 711 N N . LEU A 1 94 ? 3.714 43.167 9.422 1.00 40.10 94 LEU A N 1
ATOM 712 C CA . LEU A 1 94 ? 4.859 43.380 10.321 1.00 38.56 94 LEU A CA 1
ATOM 713 C C . LEU A 1 94 ? 6.114 42.558 10.001 1.00 36.87 94 LEU A C 1
ATOM 714 O O . LEU A 1 94 ? 7.172 42.829 10.551 1.00 35.97 94 LEU A O 1
ATOM 719 N N . GLY A 1 95 ? 5.996 41.567 9.113 1.00 34.70 95 GLY A N 1
ATOM 720 C CA . GLY A 1 95 ? 7.081 40.620 8.847 1.00 32.95 95 GLY A CA 1
ATOM 721 C C . GLY A 1 95 ? 7.530 39.796 10.070 1.00 31.73 95 GLY A C 1
ATOM 722 O O . GLY A 1 95 ? 8.722 39.492 10.193 1.00 31.67 95 GLY A O 1
ATOM 723 N N . GLN A 1 96 ? 6.608 39.471 10.988 1.00 29.77 96 GLN A N 1
ATOM 724 C CA . GLN A 1 96 ? 6.955 38.721 12.220 1.00 29.32 96 GLN A CA 1
ATOM 725 C C . GLN A 1 96 ? 6.165 37.408 12.308 1.00 27.61 96 GLN A C 1
ATOM 726 O O . GLN A 1 96 ? 5.000 37.350 11.919 1.00 26.80 96 GLN A O 1
ATOM 732 N N . ILE A 1 97 ? 6.801 36.364 12.840 1.00 26.56 97 ILE A N 1
ATOM 733 C CA . ILE A 1 97 ? 6.117 35.105 13.082 1.00 24.52 97 ILE A CA 1
ATOM 734 C C . ILE A 1 97 ? 5.192 35.404 14.256 1.00 23.96 97 ILE A C 1
ATOM 735 O O . ILE A 1 97 ? 5.604 36.082 15.188 1.00 24.91 97 ILE A O 1
ATOM 740 N N . VAL A 1 98 ? 3.970 34.883 14.225 1.00 22.36 98 VAL A N 1
ATOM 741 C CA . VAL A 1 98 ? 3.053 35.074 15.330 1.00 22.01 98 VAL A CA 1
ATOM 742 C C . VAL A 1 98 ? 2.580 33.746 15.940 1.00 21.75 98 VAL A C 1
ATOM 743 O O . VAL A 1 98 ? 1.971 33.737 17.013 1.00 21.53 98 VAL A O 1
ATOM 747 N N . ALA A 1 99 ? 2.863 32.627 15.258 1.00 19.86 99 ALA A N 1
ATOM 748 C CA . ALA A 1 99 ? 2.471 31.301 15.769 1.00 20.08 99 ALA A CA 1
ATOM 749 C C . ALA A 1 99 ? 3.323 30.206 15.103 1.00 20.16 99 ALA A C 1
ATOM 750 O O . ALA A 1 99 ? 3.825 30.406 14.002 1.00 20.16 99 ALA A O 1
ATOM 752 N N . THR A 1 100 ? 3.503 29.084 1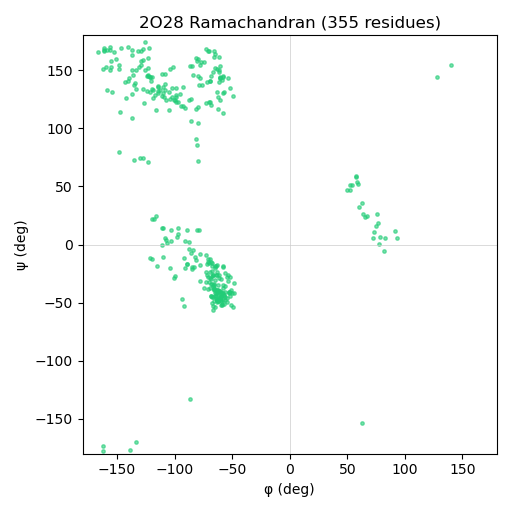5.805 1.00 19.37 100 THR A N 1
ATOM 753 C CA . THR A 1 100 ? 4.262 27.946 15.262 1.00 20.37 100 THR A CA 1
ATOM 754 C C . THR A 1 100 ? 3.708 26.630 15.812 1.00 19.34 100 THR A C 1
ATOM 755 O O . THR A 1 100 ? 3.123 26.607 16.895 1.00 19.53 100 THR A O 1
ATOM 759 N N . ALA A 1 101 ? 3.833 25.553 15.032 1.00 17.61 101 ALA A N 1
ATOM 760 C CA . ALA A 1 101 ? 3.552 24.181 15.509 1.00 17.68 101 ALA A CA 1
ATOM 761 C C . ALA A 1 101 ? 4.376 23.282 14.599 1.00 18.15 101 ALA A C 1
ATOM 762 O O . ALA A 1 101 ? 4.643 23.652 13.452 1.00 18.48 101 ALA A O 1
ATOM 764 N N . THR A 1 102 ? 4.754 22.126 15.112 1.00 18.62 102 THR A N 1
ATOM 765 C CA . THR A 1 102 ? 5.580 21.167 14.363 1.00 18.72 102 THR A CA 1
ATOM 766 C C . THR A 1 102 ? 4.856 19.829 14.312 1.00 18.72 102 THR A C 1
ATOM 767 O O . THR A 1 102 ? 4.367 19.336 15.340 1.00 18.40 102 THR A O 1
ATOM 771 N N . LEU A 1 103 ? 4.795 19.253 13.116 1.00 18.62 103 LEU A N 1
ATOM 772 C CA . LEU A 1 103 ? 4.448 17.851 12.932 1.00 18.97 103 LEU A CA 1
ATOM 773 C C . LEU A 1 103 ? 5.735 17.086 12.661 1.00 19.93 103 LEU A C 1
ATOM 774 O O . LEU A 1 103 ? 6.542 17.479 11.805 1.00 18.81 103 LEU A O 1
ATOM 779 N N . ILE A 1 104 ? 5.964 16.025 13.436 1.00 20.09 104 ILE A N 1
ATOM 780 C CA . ILE A 1 104 ? 7.083 15.116 13.134 1.00 20.83 104 ILE A CA 1
ATOM 781 C C . ILE A 1 104 ? 6.514 13.755 12.739 1.00 20.84 104 ILE A C 1
ATOM 782 O O . ILE A 1 104 ? 5.558 13.263 13.361 1.00 19.07 104 ILE A O 1
ATOM 787 N N . ILE A 1 105 ? 7.078 13.173 11.680 1.00 19.40 105 ILE A N 1
ATOM 788 C CA . ILE A 1 105 ? 6.707 11.846 11.228 1.00 20.57 105 ILE A CA 1
ATOM 789 C C . ILE A 1 105 ? 7.726 10.839 11.755 1.00 21.22 105 ILE A C 1
ATOM 790 O O . ILE A 1 105 ? 8.931 10.975 11.537 1.00 21.50 105 ILE A O 1
ATOM 795 N N . GLU A 1 106 ? 7.238 9.849 12.497 1.00 21.16 106 GLU A N 1
ATOM 796 C CA . GLU A 1 106 ? 8.121 8.861 13.096 1.00 22.19 106 GLU A CA 1
ATOM 797 C C . GLU A 1 106 ? 7.871 7.552 12.365 1.00 22.52 106 GLU A C 1
ATOM 798 O O . GLU A 1 106 ? 6.725 7.138 12.227 1.00 22.49 106 GLU A O 1
ATOM 804 N N . HIS A 1 107 ? 8.946 6.906 11.922 1.00 21.57 107 HIS A N 1
ATOM 805 C CA . HIS A 1 107 ? 8.877 5.633 11.223 1.00 22.65 107 HIS A CA 1
ATOM 806 C C . HIS A 1 107 ? 9.010 4.430 12.159 1.00 22.43 107 HIS A C 1
ATOM 807 O O . HIS A 1 107 ? 9.860 4.422 13.050 1.00 22.61 107 HIS A O 1
ATOM 814 N N . LYS A 1 108 ? 8.146 3.438 11.954 1.00 21.86 108 LYS A N 1
ATOM 815 C CA . LYS A 1 108 ? 8.106 2.238 12.767 1.00 23.24 108 LYS A CA 1
ATOM 816 C C . LYS A 1 108 ? 8.301 0.974 11.928 1.00 22.91 108 LYS A C 1
ATOM 817 O O . LYS A 1 108 ? 8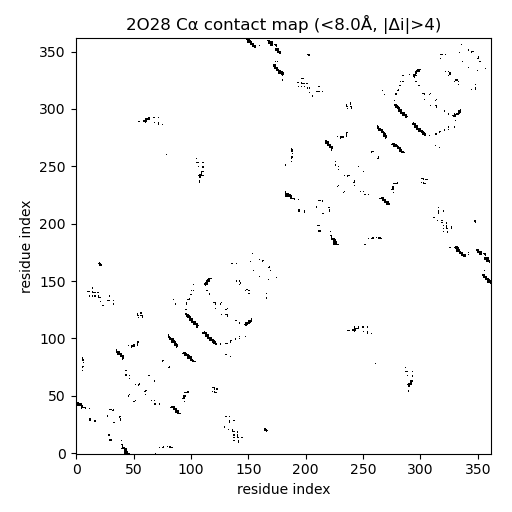.237 1.018 10.716 1.00 22.23 108 LYS A O 1
ATOM 823 N N . PHE A 1 109 ? 8.496 -0.153 12.620 1.00 24.06 109 PHE A N 1
ATOM 824 C CA . PHE A 1 109 ? 8.425 -1.490 12.039 1.00 24.09 109 PHE A CA 1
ATOM 825 C C . PHE A 1 109 ? 7.072 -2.184 12.318 1.00 25.42 109 PHE A C 1
ATOM 826 O O . PHE A 1 109 ? 6.613 -3.003 11.523 1.00 26.83 109 PHE A O 1
ATOM 834 N N . ILE A 1 110 ? 6.414 -1.808 13.417 1.00 26.74 110 ILE A N 1
ATOM 835 C CA . ILE A 1 110 ? 5.074 -2.334 13.756 1.00 26.85 110 ILE A CA 1
ATOM 836 C C . ILE A 1 110 ? 4.008 -1.795 12.803 1.00 28.38 110 ILE A C 1
ATOM 837 O O . ILE A 1 110 ? 4.270 -0.818 12.035 1.00 28.47 110 ILE A O 1
ATOM 842 N N . HIS A 1 111 ? 2.824 -2.429 12.852 1.00 28.13 111 HIS A N 1
ATOM 843 C CA . HIS A 1 111 ? 1.664 -2.117 11.998 1.00 28.61 111 HIS A CA 1
ATOM 844 C C . HIS A 1 111 ? 2.046 -2.045 10.515 1.00 28.76 111 HIS A C 1
ATOM 845 O O . HIS A 1 111 ? 1.676 -1.104 9.794 1.00 28.12 111 HIS A O 1
ATOM 852 N N . SER A 1 112 ? 2.796 -3.053 10.084 1.00 28.59 112 SER A N 1
ATOM 853 C CA . SER A 1 112 ? 3.318 -3.148 8.725 1.00 28.63 112 SER A CA 1
ATOM 854 C C . SER A 1 112 ? 4.193 -1.935 8.336 1.00 28.12 112 SER A C 1
ATOM 855 O O . SER A 1 112 ? 3.925 -1.259 7.341 1.00 27.85 112 SER A O 1
ATOM 858 N N . CYS A 1 113 ? 5.255 -1.697 9.116 1.00 26.68 113 CYS A N 1
ATOM 859 C CA . CYS A 1 113 ? 6.175 -0.605 8.872 1.00 26.32 113 CYS A CA 1
ATOM 860 C C . CYS A 1 113 ? 5.442 0.729 8.732 1.00 26.08 113 CYS A C 1
ATOM 861 O O . CYS A 1 113 ? 5.656 1.480 7.770 1.00 25.86 113 CYS A O 1
ATOM 864 N N . ALA A 1 114 ? 4.594 1.016 9.713 1.00 25.26 114 ALA A N 1
ATOM 865 C CA . ALA A 1 114 ? 3.776 2.225 9.692 1.00 25.71 114 ALA A CA 1
ATOM 866 C C . ALA A 1 114 ? 4.543 3.558 9.952 1.00 25.40 114 ALA A C 1
ATOM 867 O O . ALA A 1 114 ? 5.705 3.568 10.377 1.00 25.00 114 ALA A O 1
ATOM 869 N N . LYS A 1 115 ? 3.857 4.676 9.694 1.00 25.64 115 LYS A N 1
ATOM 870 C CA . LYS A 1 115 ? 4.266 6.002 10.134 1.00 25.31 115 LYS A CA 1
ATOM 871 C C . LYS A 1 115 ? 3.280 6.491 11.205 1.00 24.74 115 LYS A C 1
ATOM 872 O O . LYS A 1 115 ? 2.107 6.164 11.148 1.00 23.70 115 LYS A O 1
ATOM 878 N N . ARG A 1 116 ? 3.760 7.267 12.169 1.00 24.56 116 ARG A N 1
ATOM 879 C CA . ARG A 1 116 ? 2.871 7.849 13.177 1.00 24.55 116 ARG A CA 1
ATOM 880 C C . ARG A 1 116 ? 3.309 9.287 13.374 1.00 23.14 116 ARG A C 1
ATOM 881 O O . ARG A 1 116 ? 4.481 9.619 13.174 1.00 22.27 116 ARG A O 1
ATOM 889 N N . GLY A 1 117 ? 2.364 10.146 13.729 1.00 21.60 117 GLY A N 1
ATOM 890 C CA . GLY A 1 117 ? 2.670 11.571 13.806 1.00 20.74 117 GLY A CA 1
ATOM 891 C C . GLY A 1 117 ? 2.884 11.970 15.233 1.00 20.36 117 GLY A C 1
ATOM 892 O O . GLY A 1 117 ? 2.299 11.383 16.156 1.00 19.94 117 GLY A O 1
ATOM 893 N N . ARG A 1 118 ? 3.686 13.006 15.417 1.00 19.96 118 ARG A N 1
ATOM 894 C CA . ARG A 1 118 ? 3.782 13.647 16.720 1.00 19.70 118 ARG A CA 1
ATOM 895 C C . ARG A 1 118 ? 3.547 15.144 16.534 1.00 20.17 118 ARG A C 1
ATOM 896 O O . ARG A 1 118 ? 4.160 15.735 15.652 1.00 18.30 118 ARG A O 1
ATOM 904 N N . VAL A 1 119 ? 2.708 15.759 17.375 1.00 18.89 119 VAL A N 1
ATOM 905 C CA . VAL A 1 119 ? 2.525 17.229 17.345 1.00 20.03 119 VAL A CA 1
ATOM 906 C C . VAL A 1 119 ? 3.358 17.824 18.492 1.00 20.75 119 VAL A C 1
ATOM 907 O O . VAL A 1 119 ? 3.258 17.370 19.646 1.00 20.84 119 VAL A O 1
ATOM 911 N N . GLU A 1 120 ? 4.259 18.756 18.164 1.00 20.41 120 GLU A N 1
ATOM 912 C CA . GLU A 1 120 ? 5.216 19.296 19.125 1.00 20.77 120 GLU A CA 1
ATOM 913 C C . GLU A 1 120 ? 5.269 20.815 19.032 1.00 21.09 120 GLU A C 1
ATOM 914 O O . GLU A 1 120 ? 5.030 21.356 17.971 1.00 20.71 120 GLU A O 1
ATOM 920 N N . ASP A 1 121 ? 5.572 21.466 20.151 1.00 21.06 121 ASP A N 1
ATOM 921 C CA . ASP A 1 121 ? 6.054 22.881 20.164 1.00 22.37 121 ASP A CA 1
ATOM 922 C C . ASP A 1 121 ? 5.042 23.855 19.538 1.00 21.86 121 ASP A C 1
ATOM 923 O O . ASP A 1 121 ? 5.322 24.640 18.594 1.00 21.35 121 ASP A O 1
ATOM 928 N N . VAL A 1 122 ? 3.827 23.733 20.057 1.00 20.95 122 VAL A N 1
ATOM 929 C CA . VAL A 1 122 ? 2.692 24.520 19.629 1.00 21.07 122 VAL A CA 1
ATOM 930 C C . VAL A 1 122 ? 2.576 25.796 20.474 1.00 21.41 122 VAL A C 1
ATOM 931 O O . VAL A 1 122 ? 2.371 25.726 21.696 1.00 21.04 122 VAL A O 1
ATOM 935 N N . VAL A 1 123 ? 2.694 26.958 19.839 1.00 21.63 123 VAL A N 1
ATOM 936 C CA . VAL A 1 123 ? 2.603 28.227 20.614 1.00 21.61 123 VAL A CA 1
ATOM 937 C C . VAL A 1 123 ? 2.145 29.375 19.719 1.00 23.14 123 VAL A C 1
ATOM 938 O O . VAL A 1 123 ? 2.648 29.553 18.591 1.00 22.18 123 VAL A O 1
ATOM 942 N N . VAL A 1 124 ? 1.145 30.104 20.214 1.00 23.23 124 VAL A N 1
ATOM 943 C CA . VAL A 1 124 ? 0.720 31.348 19.584 1.00 24.33 124 VAL A CA 1
ATOM 944 C C . VAL A 1 124 ? 1.246 32.538 20.442 1.00 25.06 124 VAL A C 1
ATOM 945 O O . VAL A 1 124 ? 1.125 32.538 21.661 1.00 24.83 124 VAL A O 1
ATOM 949 N N . SER A 1 125 ? 1.879 33.510 19.785 1.00 26.91 125 SER A N 1
ATOM 950 C CA . SER A 1 125 ? 2.288 34.769 20.435 1.00 28.42 125 SER A CA 1
ATOM 951 C C . SER A 1 125 ? 1.103 35.386 21.155 1.00 29.44 125 SER A C 1
ATOM 952 O O . SER A 1 125 ? 0.003 35.440 20.600 1.00 29.78 125 SER A O 1
ATOM 955 N N . ASP A 1 126 ? 1.300 35.843 22.389 1.00 31.71 126 ASP A N 1
ATOM 956 C CA . ASP A 1 126 ? 0.111 36.145 23.224 1.00 34.40 126 ASP A CA 1
ATOM 957 C C . ASP A 1 126 ? -0.763 37.289 22.679 1.00 34.76 126 ASP A C 1
ATOM 958 O O . ASP A 1 126 ? -1.979 37.302 22.926 1.00 35.81 126 ASP A O 1
ATOM 963 N N . GLU A 1 127 ? -0.168 38.210 21.914 1.00 34.62 127 GLU A N 1
ATOM 964 C CA . GLU A 1 127 ? -0.950 39.259 21.265 1.00 35.29 127 GLU A CA 1
ATOM 965 C C . GLU A 1 127 ? -1.822 38.740 20.108 1.00 34.94 127 GLU A C 1
ATOM 966 O O . GLU A 1 127 ? -2.713 39.457 19.637 1.00 34.86 127 GLU A O 1
ATOM 972 N N . CYS A 1 128 ? -1.584 37.504 19.661 1.00 34.15 128 CYS A N 1
ATOM 973 C CA . CYS A 1 128 ? -2.410 36.913 18.611 1.00 33.51 128 CYS A CA 1
ATOM 974 C C . CYS A 1 128 ? -3.293 35.770 19.073 1.00 32.97 128 CYS A C 1
ATOM 975 O O . CYS A 1 128 ? -3.837 35.041 18.254 1.00 32.92 128 CYS A O 1
ATOM 978 N N . ARG A 1 129 ? -3.459 35.607 20.375 1.00 33.52 129 ARG A N 1
ATOM 979 C CA . ARG A 1 129 ? -4.308 34.517 20.872 1.00 33.54 129 ARG A CA 1
ATOM 980 C C . ARG A 1 129 ? -5.776 34.877 20.750 1.00 33.81 129 ARG A C 1
ATOM 981 O O . ARG A 1 129 ? -6.131 36.061 20.718 1.00 32.86 129 ARG A O 1
ATOM 989 N N . GLY A 1 130 ? -6.615 33.854 20.652 1.00 32.77 130 GLY A N 1
ATOM 990 C CA . GLY A 1 130 ? -8.038 34.040 20.466 1.00 32.27 130 GLY A CA 1
ATOM 991 C C . GLY A 1 130 ? -8.387 34.376 19.025 1.00 32.61 130 GLY A C 1
ATOM 992 O O . GLY A 1 130 ? -9.550 34.677 18.723 1.00 32.91 130 GLY A O 1
ATOM 993 N N . LYS A 1 131 ? -7.381 34.324 18.144 1.00 30.69 131 LYS A N 1
ATOM 994 C CA . LYS A 1 131 ? -7.561 34.531 16.710 1.00 29.86 131 LYS A CA 1
ATOM 995 C C . LYS A 1 131 ? -7.682 33.237 15.900 1.00 27.63 131 LYS A C 1
ATOM 996 O O . LYS A 1 131 ? -7.654 33.271 14.659 1.00 28.15 131 LYS A O 1
ATOM 1002 N N . GLN A 1 132 ? -7.803 32.103 16.595 1.00 25.59 132 GLN A N 1
ATOM 1003 C CA . GLN A 1 132 ? -8.087 30.824 15.969 1.00 24.47 132 GLN A CA 1
ATOM 1004 C C . GLN A 1 132 ? -6.869 30.253 15.242 1.00 22.76 132 GLN A C 1
ATOM 1005 O O . GLN A 1 132 ? -7.021 29.297 14.465 1.00 22.06 132 GLN A O 1
ATOM 1011 N N . LEU A 1 133 ? -5.694 30.811 15.551 1.00 22.09 133 LEU A N 1
ATOM 1012 C CA . LEU A 1 133 ? -4.427 30.401 14.929 1.00 21.38 133 LEU A CA 1
ATOM 1013 C C . LEU A 1 133 ? -3.911 29.102 15.537 1.00 21.79 133 LEU A C 1
ATOM 1014 O O . LEU A 1 133 ? -3.287 28.310 14.823 1.00 20.34 133 LEU A O 1
ATOM 1019 N N . GLY A 1 134 ? -4.190 28.867 16.828 1.00 20.54 134 GLY A N 1
ATOM 1020 C CA . GLY A 1 134 ? -3.854 27.591 17.444 1.00 21.00 134 GLY A CA 1
ATOM 1021 C C . GLY A 1 134 ? -4.705 26.467 16.874 1.00 21.42 134 GLY A C 1
ATOM 1022 O O . GLY A 1 134 ? -4.203 25.394 16.579 1.00 20.81 134 GLY A O 1
ATOM 1023 N N . LYS A 1 135 ? -6.004 26.711 16.723 1.00 22.35 135 LYS A N 1
ATOM 1024 C CA . LYS A 1 135 ? -6.900 25.765 16.056 1.00 22.94 135 LYS A CA 1
ATOM 1025 C C . LYS A 1 135 ? -6.493 25.580 14.608 1.00 23.07 135 LYS A C 1
ATOM 1026 O O . LYS A 1 135 ? -6.523 24.477 14.104 1.00 22.29 135 LYS A O 1
ATOM 1032 N N . LEU A 1 136 ? -6.082 26.652 13.929 1.00 22.48 136 LEU A N 1
ATOM 1033 C CA . LEU A 1 136 ? -5.740 26.466 12.532 1.00 22.94 136 LEU A CA 1
ATOM 1034 C C . LEU A 1 136 ? -4.549 25.500 12.400 1.00 21.73 136 LEU A C 1
ATOM 1035 O O . LEU A 1 136 ? -4.595 24.575 11.611 1.00 22.62 136 LEU A O 1
ATOM 1040 N N . LEU A 1 137 ? -3.508 25.740 13.186 1.00 21.70 137 LEU A N 1
ATOM 1041 C CA . LEU A 1 137 ? -2.273 24.928 13.136 1.00 20.84 137 LEU A CA 1
ATOM 1042 C C . LEU A 1 137 ? -2.571 23.492 13.528 1.00 20.42 137 LEU A C 1
ATOM 1043 O O . LEU A 1 137 ? -2.176 22.551 12.822 1.00 18.63 137 LEU A O 1
ATOM 1048 N N . LEU A 1 138 ? -3.298 23.317 14.632 1.00 19.78 138 LEU A N 1
ATOM 1049 C CA . LEU A 1 138 ? -3.623 21.947 15.051 1.00 20.48 138 LEU A CA 1
ATOM 1050 C C . LEU A 1 138 ? -4.427 21.184 14.039 1.00 20.27 138 LEU A C 1
ATOM 1051 O O . LEU A 1 138 ? -4.082 20.024 13.735 1.00 20.04 138 LEU A O 1
ATOM 1056 N N . SER A 1 139 ? -5.462 21.822 13.479 1.00 20.35 139 SER A N 1
ATOM 1057 C CA . SER A 1 139 ? -6.315 21.154 12.512 1.00 20.78 139 SER A CA 1
ATOM 1058 C C . SER A 1 139 ? -5.545 20.797 11.229 1.00 20.79 139 SER A C 1
ATOM 1059 O O . SER A 1 139 ? -5.656 19.683 10.730 1.00 19.47 139 SER A O 1
ATOM 1062 N N . THR A 1 140 ? -4.746 21.743 10.741 1.00 20.26 140 THR A N 1
ATOM 1063 C CA . THR A 1 140 ? -3.970 21.563 9.506 1.00 20.22 140 THR A CA 1
ATOM 1064 C C . THR A 1 140 ? -2.954 20.426 9.643 1.00 20.22 140 THR A C 1
ATOM 1065 O O . THR A 1 140 ? -2.903 19.546 8.783 1.00 19.97 140 THR A O 1
ATOM 1069 N N . LEU A 1 141 ? -2.186 20.431 10.740 1.00 19.91 141 LEU A N 1
ATOM 1070 C CA . LEU A 1 141 ? -1.140 19.422 10.979 1.00 20.13 141 LEU A CA 1
ATOM 1071 C C . LEU A 1 141 ? -1.757 18.068 11.257 1.00 19.03 141 LEU A C 1
ATOM 1072 O O . LEU A 1 141 ? -1.239 17.052 10.824 1.00 17.86 141 LEU A O 1
ATOM 1077 N N . THR A 1 142 ? -2.880 18.045 11.971 1.00 18.64 142 THR A N 1
ATOM 1078 C CA . THR A 1 142 ? -3.537 16.769 12.221 1.00 18.74 142 THR A CA 1
ATOM 1079 C C . THR A 1 142 ? -3.990 16.118 10.883 1.00 19.42 142 THR A C 1
ATOM 1080 O O . THR A 1 142 ? -3.710 14.939 10.614 1.00 19.91 142 THR A O 1
ATOM 1084 N N . LEU A 1 143 ? -4.645 16.908 10.028 1.00 19.85 143 LEU A N 1
ATOM 1085 C CA . LEU A 1 143 ? -5.088 16.477 8.718 1.00 21.29 143 LEU A CA 1
ATOM 1086 C C . LEU A 1 143 ? -3.931 16.166 7.793 1.00 20.98 143 LEU A C 1
ATOM 1087 O O . LEU A 1 143 ? -4.031 15.241 6.984 1.00 22.49 143 LEU A O 1
ATOM 1092 N N . LEU A 1 144 ? -2.841 16.911 7.909 1.00 20.80 144 LEU A N 1
ATOM 1093 C CA . LEU A 1 144 ? -1.634 16.616 7.109 1.00 20.89 144 LEU A CA 1
ATOM 1094 C C . LEU A 1 144 ? -1.056 15.236 7.472 1.00 20.85 144 LEU A C 1
ATOM 1095 O O . LEU A 1 144 ? -0.658 14.483 6.600 1.00 21.91 144 LEU A O 1
ATOM 1100 N N . SER A 1 145 ? -1.027 14.896 8.758 1.00 20.93 145 SER A N 1
ATOM 1101 C CA . SER A 1 145 ? -0.488 13.585 9.158 1.00 21.66 145 SER A CA 1
ATOM 1102 C C . SER A 1 145 ? -1.336 12.467 8.558 1.00 21.99 145 SER A C 1
ATOM 1103 O O . SER A 1 145 ? -0.798 11.462 8.076 1.00 20.71 145 SER A O 1
ATOM 1106 N N . LYS A 1 146 ? -2.663 12.650 8.564 1.00 23.78 146 LYS A N 1
ATOM 1107 C CA . LYS A 1 146 ? -3.601 11.701 7.923 1.00 24.88 146 LYS A CA 1
ATOM 1108 C C . LYS A 1 146 ? -3.243 11.556 6.446 1.00 25.66 146 LYS A C 1
ATOM 1109 O O . LYS A 1 146 ? -3.094 10.442 5.936 1.00 25.81 146 LYS A O 1
ATOM 1115 N N . LYS A 1 147 ? -3.107 12.689 5.769 1.00 26.65 147 LYS A N 1
ATOM 1116 C CA . LYS A 1 147 ? -2.756 12.724 4.356 1.00 27.97 147 LYS A CA 1
ATOM 1117 C C . LYS A 1 147 ? -1.445 11.976 4.064 1.00 28.34 147 LYS A C 1
ATOM 1118 O O . LYS A 1 147 ? -1.328 11.260 3.042 1.00 28.55 147 LYS A O 1
ATOM 1124 N N . LEU A 1 148 ? -0.470 12.148 4.951 1.00 27.88 148 LEU A N 1
ATOM 1125 C CA . LEU A 1 148 ? 0.825 11.492 4.847 1.00 27.90 148 LEU A CA 1
ATOM 1126 C C . LEU A 1 148 ? 0.773 10.022 5.322 1.00 28.20 148 LEU A C 1
ATOM 1127 O O . LEU A 1 148 ? 1.805 9.395 5.558 1.00 27.71 148 LEU A O 1
ATOM 1132 N N . ASN A 1 149 ? -0.440 9.510 5.504 1.00 27.58 149 ASN A N 1
ATOM 1133 C CA . ASN A 1 149 ? -0.688 8.104 5.864 1.00 28.22 149 ASN A CA 1
ATOM 1134 C C . ASN A 1 149 ? -0.164 7.631 7.219 1.00 26.98 149 ASN A C 1
ATOM 1135 O O . ASN A 1 149 ? 0.093 6.444 7.395 1.00 26.86 149 ASN A O 1
ATOM 1140 N N . CYS A 1 150 ? -0.014 8.545 8.177 1.00 25.32 150 CYS A N 1
ATOM 1141 C CA . CYS A 1 150 ? 0.173 8.132 9.571 1.00 24.30 150 CYS A CA 1
ATOM 1142 C C . CYS A 1 150 ? -1.012 7.273 10.006 1.00 24.09 150 CYS A C 1
ATOM 1143 O O . CYS A 1 150 ? -2.141 7.510 9.588 1.00 25.18 150 CYS A O 1
ATOM 1146 N N . TYR A 1 151 ? -0.761 6.276 10.836 1.00 23.48 151 TYR A N 1
ATOM 1147 C CA . TYR A 1 151 ? -1.875 5.485 11.349 1.00 23.83 151 TYR A CA 1
ATOM 1148 C C . TYR A 1 151 ? -2.509 6.127 12.589 1.00 23.65 151 TYR A C 1
ATOM 1149 O O . TYR A 1 151 ? -3.661 5.824 12.957 1.00 23.43 151 TYR A O 1
ATOM 1158 N N . LYS A 1 152 ? -1.749 7.016 13.226 1.00 22.11 152 LYS A N 1
ATOM 1159 C CA . LYS A 1 152 ? -2.198 7.775 14.386 1.00 22.30 152 LYS A CA 1
ATOM 1160 C C . LYS A 1 152 ? -1.304 8.981 14.552 1.00 20.67 152 LYS A C 1
ATOM 1161 O O . LYS A 1 152 ? -0.193 9.062 13.995 1.00 19.79 152 LYS A O 1
ATOM 1167 N N . ILE A 1 153 ? -1.767 9.878 15.396 1.00 19.58 153 ILE A N 1
ATOM 1168 C CA . ILE A 1 153 ? -1.013 11.069 15.787 1.00 17.97 153 ILE A CA 1
ATOM 1169 C C . ILE A 1 153 ? -1.212 11.327 17.279 1.00 18.17 153 ILE A C 1
ATOM 1170 O O . ILE A 1 153 ? -2.325 11.105 17.833 1.00 17.65 153 ILE A O 1
ATOM 1175 N N . THR A 1 154 ? -0.136 11.734 17.943 1.00 18.05 154 THR A N 1
ATOM 1176 C CA . THR A 1 154 ? -0.145 11.880 19.404 1.00 17.90 154 THR A CA 1
ATOM 1177 C C . THR A 1 154 ? 0.556 13.165 19.826 1.00 17.56 154 THR A C 1
ATOM 1178 O O . THR A 1 154 ? 1.306 13.814 19.033 1.00 17.81 154 THR A O 1
ATOM 1182 N N . LEU A 1 155 ? 0.375 13.509 21.102 1.00 18.06 155 LEU A N 1
ATOM 1183 C CA . LEU A 1 155 ? 0.965 14.705 21.671 1.00 18.55 155 LEU A CA 1
ATOM 1184 C C . LEU A 1 155 ? 0.825 14.569 23.182 1.00 18.62 155 LEU A C 1
ATOM 1185 O O . LEU A 1 155 ? 0.098 13.688 23.642 1.00 17.97 155 LEU A O 1
ATOM 1190 N N . GLU A 1 156 ? 1.543 15.398 23.930 1.00 18.92 156 GLU A N 1
ATOM 1191 C CA . GLU A 1 156 ? 1.415 15.421 25.384 1.00 21.09 156 GLU A CA 1
ATOM 1192 C C . GLU A 1 156 ? 1.048 16.833 25.749 1.00 22.42 156 GLU A C 1
ATOM 1193 O O . GLU A 1 156 ? 1.473 17.772 25.071 1.00 22.39 156 GLU A O 1
ATOM 1199 N N . CYS A 1 157 ? 0.233 17.004 26.786 1.00 22.50 157 CYS A N 1
ATOM 1200 C CA . CYS A 1 157 ? -0.063 18.365 27.275 1.00 24.45 157 CYS A CA 1
ATOM 1201 C C . CYS A 1 157 ? -0.474 18.317 28.736 1.00 25.01 157 CYS A C 1
ATOM 1202 O O . CYS A 1 157 ? -0.963 17.291 29.222 1.00 24.90 157 CYS A O 1
ATOM 1205 N N . LEU A 1 158 ? -0.330 19.449 29.418 1.00 26.43 158 LEU A N 1
ATOM 1206 C CA . LEU A 1 158 ? -0.789 19.533 30.800 1.00 27.44 158 LEU A CA 1
ATOM 1207 C C . LEU A 1 158 ? -2.306 19.329 30.820 1.00 27.44 158 LEU A C 1
ATOM 1208 O O . LEU A 1 158 ? -2.972 19.601 29.828 1.00 28.07 158 LEU A O 1
ATOM 1213 N N . PRO A 1 159 ? -2.860 18.783 31.913 1.00 27.70 159 PRO A N 1
ATOM 1214 C CA . PRO A 1 159 ? -4.304 18.570 31.913 1.00 29.03 159 PRO A CA 1
ATOM 1215 C C . PRO A 1 159 ? -5.042 19.880 31.571 1.00 29.61 159 PRO A C 1
ATOM 1216 O O . PRO A 1 159 ? -6.142 19.865 31.030 1.00 30.45 159 PRO A O 1
ATOM 1220 N N . GLN A 1 160 ? -4.406 21.007 31.869 1.00 30.36 160 GLN A N 1
ATOM 1221 C CA . GLN A 1 160 ? -5.002 22.316 31.633 1.00 31.43 160 GLN A CA 1
ATOM 1222 C C . GLN A 1 160 ? -5.268 22.627 30.152 1.00 30.42 160 GLN A C 1
ATOM 1223 O O . GLN A 1 160 ? -6.062 23.544 29.866 1.00 31.54 160 GLN A O 1
ATOM 1229 N N . ASN A 1 161 ? -4.627 21.882 29.231 1.00 29.06 161 ASN A N 1
ATOM 1230 C CA . ASN A 1 161 ? -4.805 22.050 27.783 1.00 27.78 161 ASN A CA 1
ATOM 1231 C C . ASN A 1 161 ? -5.622 20.934 27.123 1.00 26.52 161 ASN A C 1
ATOM 1232 O O . ASN A 1 161 ? -5.830 20.966 25.910 1.00 25.86 161 ASN A O 1
ATOM 1237 N N . VAL A 1 162 ? -6.101 19.960 27.907 1.00 25.41 162 VAL A N 1
ATOM 1238 C CA . VAL A 1 162 ? -6.791 18.779 27.339 1.00 24.32 162 VAL A CA 1
ATOM 1239 C C . VAL A 1 162 ? -7.997 19.176 26.473 1.00 24.31 162 VAL A C 1
ATOM 1240 O O . VAL A 1 162 ? -8.189 18.662 25.376 1.00 22.45 162 VAL A O 1
ATOM 1244 N N . GLY A 1 163 ? -8.793 20.135 26.963 1.00 23.80 163 GLY A N 1
ATOM 1245 C CA . GLY A 1 163 ? -9.982 20.585 26.249 1.00 23.16 163 GLY A CA 1
ATOM 1246 C C . GLY A 1 163 ? -9.672 21.235 24.906 1.00 23.29 163 GLY A C 1
ATOM 1247 O O . GLY A 1 163 ? -10.507 21.233 23.987 1.00 22.58 163 GLY A O 1
ATOM 1248 N N . PHE A 1 164 ? -8.471 21.792 24.786 1.00 21.66 164 PHE A N 1
ATOM 1249 C CA . PHE A 1 164 ? -8.065 22.371 23.510 1.00 22.19 164 PHE A CA 1
ATOM 1250 C C . PHE A 1 164 ? -7.940 21.260 22.496 1.00 21.42 164 PHE A C 1
ATOM 1251 O O . PHE A 1 164 ? -8.614 21.267 21.488 1.00 20.57 164 PHE A O 1
ATOM 1259 N N . TYR A 1 165 ? -7.116 20.263 22.788 1.00 21.92 165 TYR A N 1
ATOM 1260 C CA . TYR A 1 165 ? -6.887 19.187 21.819 1.00 21.73 165 TYR A CA 1
ATOM 1261 C C . TYR A 1 165 ? -8.081 18.301 21.534 1.00 21.82 165 TYR A C 1
ATOM 1262 O O . TYR A 1 165 ? -8.198 17.740 20.450 1.00 20.40 165 TYR A O 1
ATOM 1271 N N . LYS A 1 166 ? -9.019 18.186 22.484 1.00 21.68 166 LYS A N 1
ATOM 1272 C CA . LYS A 1 166 ? -10.253 17.470 22.190 1.00 22.37 166 LYS A CA 1
ATOM 1273 C C . LYS A 1 166 ? -10.982 17.996 20.959 1.00 22.54 166 LYS A C 1
ATOM 1274 O O . LYS A 1 166 ? -11.679 17.251 20.286 1.00 22.50 166 LYS A O 1
ATOM 1280 N N . LYS A 1 167 ? -10.808 19.281 20.653 1.00 21.98 167 LYS A N 1
ATOM 1281 C CA . LYS A 1 167 ? -11.486 19.917 19.520 1.00 23.57 167 LYS A CA 1
ATOM 1282 C C . LYS A 1 167 ? -11.089 19.305 18.163 1.00 22.81 167 LYS A C 1
ATOM 1283 O O . LYS A 1 167 ? -11.850 19.361 17.180 1.00 23.23 167 LYS A O 1
ATOM 1289 N N . PHE A 1 168 ? -9.906 18.682 18.114 1.00 22.94 168 PHE A N 1
ATOM 1290 C CA . PHE A 1 168 ? -9.410 18.041 16.865 1.00 22.50 168 PHE A CA 1
ATOM 1291 C C . PHE A 1 168 ? -9.516 16.511 16.815 1.00 22.91 168 PHE A C 1
ATOM 1292 O O . PHE A 1 168 ? -8.923 15.879 15.940 1.00 21.91 168 PHE A O 1
ATOM 1300 N N . GLY A 1 169 ? -10.262 15.926 17.765 1.00 22.86 169 GLY A N 1
ATOM 1301 C CA . GLY A 1 169 ? -10.504 14.490 17.773 1.00 22.83 169 GLY A CA 1
ATOM 1302 C C . GLY A 1 169 ? -9.503 13.686 18.613 1.00 22.46 169 GLY A C 1
ATOM 1303 O O . GLY A 1 169 ? -9.542 12.462 18.611 1.00 23.58 169 GLY A O 1
ATOM 1304 N N . TYR A 1 170 ? -8.615 14.373 19.326 1.00 21.96 170 TYR A N 1
ATOM 1305 C CA . TYR A 1 170 ? -7.663 13.721 20.212 1.00 21.74 170 TYR A CA 1
ATOM 1306 C C . TYR A 1 170 ? -8.382 13.335 21.466 1.00 22.64 170 TYR A C 1
ATOM 1307 O O . TYR A 1 170 ? -9.231 14.092 21.908 1.00 21.81 170 TYR A O 1
ATOM 1316 N N . THR A 1 171 ? -8.027 12.182 22.046 1.00 23.72 171 THR A N 1
ATOM 1317 C CA . THR A 1 171 ? -8.555 11.796 23.368 1.00 25.01 171 THR A CA 1
ATOM 1318 C C . THR A 1 171 ? -7.433 11.398 24.324 1.00 24.98 171 THR A C 1
ATOM 1319 O O . THR A 1 171 ? -6.342 11.001 23.893 1.00 24.64 171 THR A O 1
ATOM 1323 N N . VAL A 1 172 ? -7.689 11.542 25.620 1.00 25.05 172 VAL A N 1
ATOM 1324 C CA . VAL A 1 172 ? -6.693 11.204 26.630 1.00 24.86 172 VAL A CA 1
ATOM 1325 C C . VAL A 1 172 ? -6.507 9.701 26.656 1.00 25.17 172 VAL A C 1
ATOM 1326 O O . VAL A 1 172 ? -7.469 8.949 26.823 1.00 24.43 172 VAL A O 1
ATOM 1330 N N . SER A 1 173 ? -5.268 9.257 26.443 1.00 24.75 173 SER A N 1
ATOM 1331 C CA . SER A 1 173 ? -4.967 7.826 26.355 1.00 26.49 173 SER A CA 1
ATOM 1332 C C . SER A 1 173 ? -4.842 7.225 27.760 1.00 26.00 173 SER A C 1
ATOM 1333 O O . SER A 1 173 ? -4.604 7.947 28.727 1.00 25.27 173 SER A O 1
ATOM 1336 N N . GLU A 1 174 ? -4.974 5.906 27.867 1.00 28.13 174 GLU A N 1
ATOM 1337 C CA . GLU A 1 174 ? -4.815 5.217 29.161 1.00 29.58 174 GLU A CA 1
ATOM 1338 C C . GLU A 1 174 ? -3.336 5.172 29.588 1.00 29.33 174 GLU A C 1
ATOM 1339 O O . GLU A 1 174 ? -3.033 5.057 30.780 1.00 28.30 174 GLU A O 1
ATOM 1345 N N . GLU A 1 175 ? -2.421 5.275 28.608 1.00 28.04 175 GLU A N 1
ATOM 1346 C CA . GLU A 1 175 ? -0.987 5.189 28.880 1.00 28.92 175 GLU A CA 1
ATOM 1347 C C . GLU A 1 175 ? -0.503 6.399 29.647 1.00 28.54 175 GLU A C 1
ATOM 1348 O O . GLU A 1 175 ? -0.965 7.522 29.388 1.00 28.82 175 GLU A O 1
ATOM 1354 N N . ASN A 1 176 ? 0.404 6.181 30.600 1.00 27.62 176 ASN A N 1
ATOM 1355 C CA . ASN A 1 176 ? 1.053 7.283 31.298 1.00 26.97 176 ASN A CA 1
ATOM 1356 C C . ASN A 1 176 ? 2.248 7.795 30.475 1.00 25.71 176 ASN A C 1
ATOM 1357 O O . ASN A 1 176 ? 2.943 7.013 29.827 1.00 24.73 176 ASN A O 1
ATOM 1362 N N . TYR A 1 177 ? 2.489 9.089 30.549 1.00 23.11 177 TYR A N 1
ATOM 1363 C CA . TYR A 1 177 ? 3.676 9.693 29.945 1.00 22.83 177 TYR A CA 1
ATOM 1364 C C . TYR A 1 177 ? 4.707 9.785 31.042 1.00 22.24 177 TYR A C 1
ATOM 1365 O O . TYR A 1 177 ? 4.402 10.230 32.166 1.00 21.58 177 TYR A O 1
ATOM 1374 N N . MET A 1 178 ? 5.910 9.286 30.732 1.00 21.04 178 MET A N 1
ATOM 1375 C CA . MET A 1 178 ? 7.001 9.238 31.679 1.00 21.08 178 MET A CA 1
ATOM 1376 C C . MET A 1 178 ? 8.233 9.944 31.160 1.00 21.07 178 MET A C 1
ATOM 1377 O O . MET A 1 178 ? 8.543 9.896 29.970 1.00 19.11 178 MET A O 1
ATOM 1382 N N . CYS A 1 179 ? 8.949 10.578 32.072 1.00 22.05 179 CYS A N 1
ATOM 1383 C CA . CYS A 1 179 ? 10.052 11.435 31.645 1.00 22.19 179 CYS A CA 1
ATOM 1384 C C . CYS A 1 179 ? 11.250 11.368 32.591 1.00 21.32 179 CYS A C 1
ATOM 1385 O O . CYS A 1 179 ? 11.100 11.267 33.815 1.00 21.06 179 CYS A O 1
ATOM 1388 N N . ARG A 1 180 ? 12.451 11.367 32.005 1.00 20.53 180 ARG A N 1
ATOM 1389 C CA . ARG A 1 180 ? 13.676 11.572 32.756 1.00 20.64 180 ARG A CA 1
ATOM 1390 C C . ARG A 1 180 ? 14.318 12.870 32.256 1.00 21.78 180 ARG A C 1
ATOM 1391 O O . ARG A 1 180 ? 14.734 12.947 31.091 1.00 19.79 180 ARG A O 1
ATOM 1399 N N . ARG A 1 181 ? 14.412 13.856 33.148 1.00 22.14 181 ARG A N 1
ATOM 1400 C CA . ARG A 1 181 ? 14.933 15.183 32.792 1.00 23.89 181 ARG A CA 1
ATOM 1401 C C . ARG A 1 181 ? 16.404 15.219 33.108 1.00 23.61 181 ARG A C 1
ATOM 1402 O O . ARG A 1 181 ? 16.802 15.003 34.247 1.00 24.47 181 ARG A O 1
ATOM 1410 N N . PHE A 1 182 ? 17.229 15.445 32.101 1.00 23.91 182 PHE A N 1
ATOM 1411 C CA . PHE A 1 182 ? 18.644 15.447 32.321 1.00 24.67 182 PHE A CA 1
ATOM 1412 C C . PHE A 1 182 ? 19.141 16.837 32.789 1.00 26.62 182 PHE A C 1
ATOM 1413 O O . PHE A 1 182 ? 20.301 16.994 33.123 1.00 27.53 182 PHE A O 1
ATOM 1421 N N . LEU A 1 183 ? 18.275 17.834 32.778 1.00 28.77 183 LEU A N 1
ATOM 1422 C CA . LEU A 1 183 ? 18.676 19.175 33.235 1.00 30.49 183 LEU A CA 1
ATOM 1423 C C . LEU A 1 183 ? 18.436 19.444 34.735 1.00 32.73 183 LEU A C 1
ATOM 1424 O O . LEU A 1 183 ? 19.028 20.363 35.323 1.00 32.75 183 LEU A O 1
ATOM 1429 N N . LYS A 1 184 ? 17.559 18.681 35.374 1.00 35.16 184 LYS A N 1
ATOM 1430 C CA . LYS A 1 184 ? 17.336 18.919 36.798 1.00 37.62 184 LYS A CA 1
ATOM 1431 C C . LYS A 1 184 ? 16.959 17.626 37.491 1.00 38.80 184 LYS A C 1
ATOM 1432 O O . LYS A 1 184 ? 16.243 16.829 36.883 1.00 38.84 184 LYS A O 1
ATOM 1439 N N . PRO B 1 3 ? 19.230 -8.609 2.451 1.00 51.66 3 PRO B N 1
ATOM 1440 C CA . PRO B 1 3 ? 19.647 -8.378 3.839 1.00 51.55 3 PRO B CA 1
ATOM 1441 C C . PRO B 1 3 ? 21.136 -8.666 4.109 1.00 51.38 3 PRO B C 1
ATOM 1442 O O . PRO B 1 3 ? 21.672 -9.699 3.671 1.00 51.78 3 PRO B O 1
ATOM 1446 N N . ASP B 1 4 ? 21.794 -7.754 4.817 1.00 50.43 4 ASP B N 1
ATOM 1447 C CA . ASP B 1 4 ? 23.197 -7.951 5.195 1.00 50.27 4 ASP B CA 1
ATOM 1448 C C . ASP B 1 4 ? 23.438 -7.625 6.680 1.00 49.30 4 ASP B C 1
ATOM 1449 O O . ASP B 1 4 ? 22.484 -7.410 7.451 1.00 49.50 4 ASP B O 1
ATOM 1454 N N . GLU B 1 5 ? 24.706 -7.566 7.069 1.00 47.41 5 GLU B N 1
ATOM 1455 C CA . GLU B 1 5 ? 25.053 -7.456 8.476 1.00 45.94 5 GLU B CA 1
ATOM 1456 C C . GLU B 1 5 ? 25.341 -6.015 8.873 1.00 43.82 5 GLU B C 1
ATOM 1457 O O . GLU B 1 5 ? 25.774 -5.760 10.017 1.00 43.93 5 GLU B O 1
ATOM 1463 N N . THR B 1 6 ? 25.097 -5.082 7.941 1.00 40.64 6 THR B N 1
ATOM 1464 C CA . THR B 1 6 ? 25.306 -3.647 8.202 1.00 37.68 6 THR B CA 1
ATOM 1465 C C . THR B 1 6 ? 24.413 -3.184 9.370 1.00 34.13 6 THR B C 1
ATOM 1466 O O . THR B 1 6 ? 23.208 -3.365 9.317 1.00 33.32 6 THR B O 1
ATOM 1470 N N . PRO B 1 7 ? 25.011 -2.592 10.419 1.00 31.54 7 PRO B N 1
ATOM 1471 C CA . PRO B 1 7 ? 24.169 -2.154 11.543 1.00 29.46 7 PRO B CA 1
ATOM 1472 C C . PRO B 1 7 ? 23.480 -0.810 11.269 1.00 27.34 7 PRO B C 1
ATOM 1473 O O . PRO B 1 7 ? 23.939 -0.005 10.432 1.00 27.20 7 PRO B O 1
ATOM 1477 N N . MET B 1 8 ? 22.383 -0.562 11.977 1.00 24.90 8 MET B N 1
ATOM 1478 C CA . MET B 1 8 ? 21.676 0.687 11.814 1.00 23.51 8 MET B CA 1
ATOM 1479 C C . MET B 1 8 ? 22.489 1.878 12.285 1.00 23.45 8 MET B C 1
ATOM 1480 O O . MET B 1 8 ? 22.350 2.969 11.742 1.00 23.43 8 MET B O 1
ATOM 1485 N N . PHE B 1 9 ? 23.295 1.690 13.333 1.00 23.23 9 PHE B N 1
ATOM 1486 C CA . PHE B 1 9 ? 24.143 2.755 13.860 1.00 24.60 9 PHE B CA 1
ATOM 1487 C C . PHE B 1 9 ? 25.432 2.154 14.381 1.00 24.94 9 PHE B C 1
ATOM 1488 O O . PHE B 1 9 ? 25.539 0.933 14.488 1.00 24.65 9 PHE B O 1
ATOM 1496 N N . ASP B 1 10 ? 26.402 3.010 14.686 1.00 26.86 10 ASP B N 1
ATOM 1497 C CA . ASP B 1 10 ? 27.717 2.579 15.166 1.00 29.04 10 ASP B CA 1
ATOM 1498 C C . ASP B 1 10 ? 27.619 1.740 16.446 1.00 29.41 10 ASP B C 1
ATOM 1499 O O . ASP B 1 10 ? 27.270 2.279 17.487 1.00 29.22 10 ASP B O 1
ATOM 1504 N N . PRO B 1 11 ? 27.958 0.437 16.381 1.00 30.04 11 PRO B N 1
ATOM 1505 C CA . PRO B 1 11 ? 27.841 -0.454 17.553 1.00 30.88 11 PRO B CA 1
ATOM 1506 C C . PRO B 1 11 ? 28.644 -0.002 18.790 1.00 31.27 11 PRO B C 1
ATOM 1507 O O . PRO B 1 11 ? 28.271 -0.328 19.914 1.00 31.34 11 PRO B O 1
ATOM 1511 N N A SER B 1 12 ? 29.722 0.744 18.564 0.50 31.87 12 SER B N 1
ATOM 1512 N N B SER B 1 12 ? 29.718 0.746 18.581 0.50 32.02 12 SER B N 1
ATOM 1513 C CA A SER B 1 12 ? 30.574 1.255 19.651 0.50 32.32 12 SER B CA 1
ATOM 1514 C CA B SER B 1 12 ? 30.551 1.213 19.697 0.50 32.64 12 SER B CA 1
ATOM 1515 C C A SER B 1 12 ? 29.852 2.210 20.612 0.50 32.47 12 SER B C 1
ATOM 1516 C C B SER B 1 12 ? 29.889 2.264 20.601 0.50 32.65 12 SER B C 1
ATOM 1517 O O A SER B 1 12 ? 30.243 2.330 21.775 0.50 32.62 12 SER B O 1
ATOM 1518 O O B SER B 1 12 ? 30.351 2.502 21.719 0.50 32.80 12 SER B O 1
ATOM 1523 N N . LEU B 1 13 ? 28.811 2.882 20.119 1.00 32.34 13 LEU B N 1
ATOM 1524 C CA . LEU B 1 13 ? 28.039 3.841 20.910 1.00 32.29 13 LEU B CA 1
ATOM 1525 C C . LEU B 1 13 ? 27.445 3.112 22.123 1.00 31.98 13 LEU B C 1
ATOM 1526 O O . LEU B 1 13 ? 27.424 3.634 23.234 1.00 31.90 13 LEU B O 1
ATOM 1531 N N . LEU B 1 14 ? 27.032 1.871 21.906 1.00 31.89 14 LEU B N 1
ATOM 1532 C CA . LEU B 1 14 ? 26.562 1.009 22.986 1.00 32.35 14 LEU B CA 1
ATOM 1533 C C . LEU B 1 14 ? 27.667 0.664 23.992 1.00 34.10 14 LEU B C 1
ATOM 1534 O O . LEU B 1 14 ? 27.433 0.692 25.198 1.00 34.61 14 LEU B O 1
ATOM 1539 N N . LYS B 1 15 ? 28.863 0.369 23.488 1.00 36.35 15 LYS B N 1
ATOM 1540 C CA . LYS B 1 15 ? 30.037 0.038 24.303 1.00 39.11 15 LYS B CA 1
ATOM 1541 C C . LYS B 1 15 ? 30.464 1.200 25.211 1.00 38.67 15 LYS B C 1
ATOM 1542 O O . LYS B 1 15 ? 30.809 0.991 26.372 1.00 39.65 15 LYS B O 1
ATOM 1548 N N . GLU B 1 16 ? 30.383 2.415 24.684 1.00 37.66 16 GLU B N 1
ATOM 1549 C CA . GLU B 1 16 ? 30.950 3.612 25.293 1.00 36.79 16 GLU B CA 1
ATOM 1550 C C . GLU B 1 16 ? 29.998 4.367 26.213 1.00 34.90 16 GLU B C 1
ATOM 1551 O O . GLU B 1 16 ? 30.321 5.436 26.732 1.00 34.98 16 GLU B O 1
ATOM 1557 N N . VAL B 1 17 ? 28.807 3.829 26.393 1.00 32.63 17 VAL B N 1
ATOM 1558 C CA . VAL B 1 17 ? 27.864 4.365 27.361 1.00 30.58 17 VAL B CA 1
ATOM 1559 C C . VAL B 1 17 ? 28.570 4.327 28.715 1.00 29.80 17 VAL B C 1
ATOM 1560 O O . VAL B 1 17 ? 29.342 3.420 28.984 1.00 28.95 17 VAL B O 1
ATOM 1564 N N . ASP B 1 18 ? 28.311 5.317 29.552 1.00 29.35 18 ASP B N 1
ATOM 1565 C CA . ASP B 1 18 ? 28.923 5.385 30.881 1.00 29.79 18 ASP B CA 1
ATOM 1566 C C . ASP B 1 18 ? 28.171 4.471 31.852 1.00 28.26 18 ASP B C 1
ATOM 1567 O O . ASP B 1 18 ? 27.300 4.934 32.582 1.00 26.79 18 ASP B O 1
ATOM 1572 N N . TRP B 1 19 ? 28.535 3.197 31.878 1.00 27.79 19 TRP B N 1
ATOM 1573 C CA . TRP B 1 19 ? 27.799 2.230 32.678 1.00 27.68 19 TRP B CA 1
ATOM 1574 C C . TRP B 1 19 ? 27.878 2.487 34.184 1.00 27.89 19 TRP B C 1
ATOM 1575 O O . TRP B 1 19 ? 27.007 2.049 34.940 1.00 28.46 19 TRP B O 1
ATOM 1586 N N . SER B 1 20 ? 28.866 3.274 34.613 1.00 28.45 20 SER B N 1
ATOM 1587 C CA . SER B 1 20 ? 28.938 3.726 36.008 1.00 28.43 20 SER B CA 1
ATOM 1588 C C . SER B 1 20 ? 27.671 4.466 36.446 1.00 28.73 20 SER B C 1
ATOM 1589 O O . SER B 1 20 ? 27.367 4.512 37.643 1.00 28.72 20 SER B O 1
ATOM 1592 N N . GLN B 1 21 ? 26.924 5.047 35.487 1.00 28.26 21 GLN B N 1
ATOM 1593 C CA . GLN B 1 21 ? 25.696 5.774 35.812 1.00 28.50 21 GLN B CA 1
ATOM 1594 C C . GLN B 1 21 ? 24.442 4.920 35.876 1.00 28.16 21 GLN B C 1
ATOM 1595 O O . GLN B 1 21 ? 23.360 5.417 36.210 1.00 27.65 21 GLN B O 1
ATOM 1601 N N . ASN B 1 22 ? 24.571 3.640 35.555 1.00 26.66 22 ASN B N 1
ATOM 1602 C CA . ASN B 1 22 ? 23.442 2.752 35.723 1.00 26.77 22 ASN B CA 1
ATOM 1603 C C . ASN B 1 22 ? 23.045 2.702 37.214 1.00 26.59 22 ASN B C 1
ATOM 1604 O O . ASN B 1 22 ? 23.921 2.710 38.087 1.00 25.82 22 ASN B O 1
ATOM 1609 N N . THR B 1 23 ? 21.743 2.681 37.494 1.00 27.98 23 THR B N 1
ATOM 1610 C CA . THR B 1 23 ? 21.231 2.502 38.869 1.00 30.02 23 THR B CA 1
ATOM 1611 C C . THR B 1 23 ? 20.452 1.216 39.075 1.00 30.46 23 THR B C 1
ATOM 1612 O O . THR B 1 23 ? 20.315 0.749 40.219 1.00 31.24 23 THR B O 1
ATOM 1616 N N . ALA B 1 24 ? 19.995 0.606 37.975 1.00 30.16 24 ALA B N 1
ATOM 1617 C CA . ALA B 1 24 ? 19.298 -0.673 38.043 1.00 29.87 24 ALA B CA 1
ATOM 1618 C C . ALA B 1 24 ? 20.186 -1.770 38.635 1.00 29.82 24 ALA B C 1
ATOM 1619 O O . ALA B 1 24 ? 21.387 -1.812 38.371 1.00 29.36 24 ALA B O 1
ATOM 1621 N N . THR B 1 25 ? 19.575 -2.669 39.409 1.00 29.71 25 THR B N 1
ATOM 1622 C CA . THR B 1 25 ? 20.290 -3.793 40.035 1.00 30.06 25 THR B CA 1
ATOM 1623 C C . THR B 1 25 ? 20.342 -4.998 39.100 1.00 28.86 25 THR B C 1
ATOM 1624 O O . THR B 1 25 ? 19.311 -5.468 38.624 1.00 29.40 25 THR B O 1
ATOM 1628 N N . PHE B 1 26 ? 21.551 -5.484 38.818 1.00 27.45 26 PHE B N 1
ATOM 1629 C CA . PHE B 1 26 ? 21.711 -6.722 38.074 1.00 26.15 26 PHE B CA 1
ATOM 1630 C C . PHE B 1 26 ? 22.354 -7.839 38.916 1.00 26.72 26 PHE B C 1
ATOM 1631 O O . PHE B 1 26 ? 23.336 -7.584 39.631 1.00 26.33 26 PHE B O 1
ATOM 1639 N N . SER B 1 27 ? 21.794 -9.061 38.819 1.00 26.85 27 SER B N 1
ATOM 1640 C CA . SER B 1 27 ? 22.422 -10.305 39.362 1.00 27.61 27 SER B CA 1
ATOM 1641 C C . SER B 1 27 ? 22.313 -11.512 38.395 1.00 26.47 27 SER B C 1
ATOM 1642 O O . SER B 1 27 ? 21.244 -12.029 38.198 1.00 27.50 27 SER B O 1
ATOM 1645 N N . PRO B 1 28 ? 23.418 -11.951 37.770 1.00 26.68 28 PRO B N 1
ATOM 1646 C CA . PRO B 1 28 ? 24.764 -11.426 37.834 1.00 25.60 28 PRO B CA 1
ATOM 1647 C C . PRO B 1 28 ? 24.841 -10.076 37.106 1.00 25.25 28 PRO B C 1
ATOM 1648 O O . PRO B 1 28 ? 23.911 -9.714 36.385 1.00 24.87 28 PRO B O 1
ATOM 1652 N N . ALA B 1 29 ? 25.943 -9.355 37.314 1.00 24.16 29 ALA B N 1
ATOM 1653 C CA . ALA B 1 29 ? 26.081 -7.959 36.893 1.00 23.04 29 ALA B CA 1
ATOM 1654 C C . ALA B 1 29 ? 26.408 -7.874 35.398 1.00 22.36 29 ALA B C 1
ATOM 1655 O O . ALA B 1 29 ? 27.552 -7.555 35.022 1.00 22.29 29 ALA B O 1
ATOM 1657 N N . ILE B 1 30 ? 25.419 -8.175 34.548 1.00 21.46 30 ILE B N 1
ATOM 1658 C CA . ILE B 1 30 ? 25.559 -7.958 33.079 1.00 20.45 30 ILE B CA 1
ATOM 1659 C C . ILE B 1 30 ? 25.666 -6.446 32.775 1.00 20.37 30 ILE B C 1
ATOM 1660 O O . ILE B 1 30 ? 25.366 -5.598 33.640 1.00 20.31 30 ILE B O 1
ATOM 1665 N N . SER B 1 31 ? 26.070 -6.120 31.552 1.00 19.48 31 SER B N 1
ATOM 1666 C CA . SER B 1 31 ? 26.331 -4.765 31.135 1.00 20.81 31 SER B CA 1
ATOM 1667 C C . SER B 1 31 ? 26.292 -4.788 29.595 1.00 22.04 31 SER B C 1
ATOM 1668 O O . SER B 1 31 ? 26.193 -5.871 28.986 1.00 20.97 31 SER B O 1
ATOM 1671 N N . PRO B 1 32 ? 26.292 -3.594 28.956 1.00 23.09 32 PRO B N 1
ATOM 1672 C CA . PRO B 1 32 ? 26.236 -3.547 27.498 1.00 24.50 32 PRO B CA 1
ATOM 1673 C C . PRO B 1 32 ? 27.363 -4.334 26.858 1.00 26.38 32 PRO B C 1
ATOM 1674 O O . PRO B 1 32 ? 27.145 -4.943 25.829 1.00 27.10 32 PRO B O 1
ATOM 1678 N N . THR B 1 33 ? 28.542 -4.324 27.467 1.00 27.75 33 THR B N 1
ATOM 1679 C CA . THR B 1 33 ? 29.699 -5.043 26.902 1.00 30.06 33 THR B CA 1
ATOM 1680 C C . THR B 1 33 ? 29.701 -6.540 27.274 1.00 29.71 33 THR B C 1
ATOM 1681 O O . THR B 1 33 ? 30.333 -7.351 26.603 1.00 30.83 33 THR B O 1
ATOM 1685 N N . HIS B 1 34 ? 28.951 -6.895 28.321 1.00 28.95 34 HIS B N 1
ATOM 1686 C CA . HIS B 1 34 ? 28.881 -8.251 28.886 1.00 28.04 34 HIS B CA 1
ATOM 1687 C C . HIS B 1 34 ? 27.422 -8.579 29.156 1.00 27.05 34 HIS B C 1
ATOM 1688 O O . HIS B 1 34 ? 26.981 -8.556 30.330 1.00 26.36 34 HIS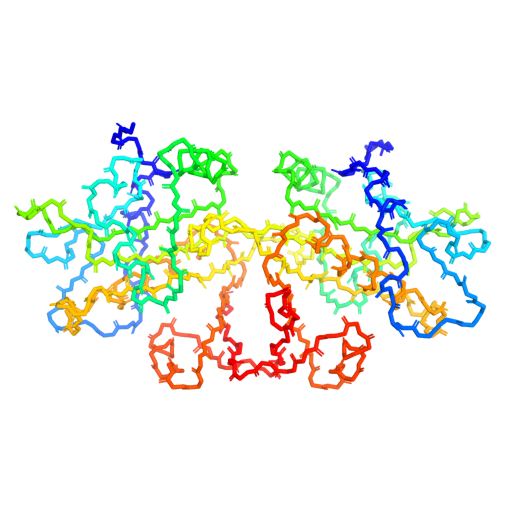 B O 1
ATOM 1695 N N . PRO B 1 35 ? 26.641 -8.822 28.077 1.00 25.61 35 PRO B N 1
ATOM 1696 C CA . PRO B 1 35 ? 25.199 -8.954 28.251 1.00 25.11 35 PRO B CA 1
ATOM 1697 C C . PRO B 1 35 ? 24.708 -10.279 28.794 1.00 25.01 35 PRO B C 1
ATOM 1698 O O . PRO B 1 35 ? 23.506 -10.408 29.080 1.00 25.83 35 PRO B O 1
ATOM 1702 N N . GLY B 1 36 ? 25.612 -11.254 28.908 1.00 24.20 36 GLY B N 1
ATOM 1703 C CA . GLY B 1 36 ? 25.258 -12.630 29.286 1.00 24.14 36 GLY B CA 1
ATOM 1704 C C . GLY B 1 36 ? 25.853 -13.578 28.245 1.00 24.69 36 GLY B C 1
ATOM 1705 O O . GLY B 1 36 ? 25.882 -13.244 27.056 1.00 23.53 36 GLY B O 1
ATOM 1706 N N . GLU B 1 37 ? 26.313 -14.768 28.665 1.00 24.59 37 GLU B N 1
ATOM 1707 C CA . GLU B 1 37 ? 26.955 -15.668 27.714 1.00 24.59 37 GLU B CA 1
ATOM 1708 C C . GLU B 1 37 ? 25.999 -16.061 26.601 1.00 23.93 37 GLU B C 1
ATOM 1709 O O . GLU B 1 37 ? 24.792 -16.253 26.808 1.00 22.84 37 GLU B O 1
ATOM 1715 N N . GLY B 1 38 ? 26.561 -16.189 25.410 1.00 24.23 38 GLY B N 1
ATOM 1716 C CA . GLY B 1 38 ? 25.787 -16.562 24.262 1.00 25.38 38 GLY B CA 1
ATOM 1717 C C . GLY B 1 38 ? 24.878 -15.460 23.749 1.00 25.29 38 GLY B C 1
ATOM 1718 O O . GLY B 1 38 ? 24.027 -15.729 22.918 1.00 26.24 38 GLY B O 1
ATOM 1719 N N . LEU B 1 39 ? 25.049 -14.244 24.261 1.00 25.11 39 LEU B N 1
ATOM 1720 C CA . LEU B 1 39 ? 24.190 -13.097 23.886 1.00 24.42 39 LEU B CA 1
ATOM 1721 C C . LEU B 1 39 ? 25.001 -11.903 23.401 1.00 23.78 39 LEU B C 1
ATOM 1722 O O . LEU B 1 39 ? 26.133 -11.691 23.839 1.00 23.51 39 LEU B O 1
ATOM 1727 N N . VAL B 1 40 ? 24.405 -11.106 22.495 1.00 22.82 40 VAL B N 1
ATOM 1728 C CA . VAL B 1 40 ? 25.028 -9.871 22.053 1.00 23.43 40 VAL B CA 1
ATOM 1729 C C . VAL B 1 40 ? 23.973 -8.780 22.048 1.00 21.56 40 VAL B C 1
ATOM 1730 O O . VAL B 1 40 ? 22.843 -9.007 21.638 1.00 21.82 40 VAL B O 1
ATOM 1734 N N . LEU B 1 41 ? 24.369 -7.618 22.532 1.00 21.50 41 LEU B N 1
ATOM 1735 C CA . LEU B 1 41 ? 23.524 -6.429 22.518 1.00 20.94 41 LEU B CA 1
ATOM 1736 C C . LEU B 1 41 ? 24.076 -5.545 21.426 1.00 21.35 41 LEU B C 1
ATOM 1737 O O . LEU B 1 41 ? 25.245 -5.088 21.515 1.00 21.68 41 LEU B O 1
ATOM 1742 N N . ARG B 1 42 ? 23.271 -5.320 20.385 1.00 20.61 42 ARG B N 1
ATOM 1743 C CA . ARG B 1 42 ? 23.799 -4.621 19.204 1.00 21.18 42 ARG B CA 1
ATOM 1744 C C . ARG B 1 42 ? 22.694 -3.864 18.437 1.00 20.70 42 ARG B C 1
ATOM 1745 O O . ARG B 1 42 ? 21.510 -4.115 18.626 1.00 21.09 42 ARG B O 1
ATOM 1753 N N . PRO B 1 43 ? 23.084 -2.971 17.527 1.00 20.64 43 PRO B N 1
ATOM 1754 C CA . PRO B 1 43 ? 22.097 -2.377 16.608 1.00 21.18 43 PRO B CA 1
ATOM 1755 C C . PRO B 1 43 ? 21.427 -3.436 15.733 1.00 21.58 43 PRO B C 1
ATOM 1756 O O . PRO B 1 43 ? 22.057 -4.467 15.392 1.00 21.96 43 PRO B O 1
ATOM 1760 N N . LEU B 1 44 ? 20.167 -3.186 15.382 1.00 21.42 44 LEU B N 1
ATOM 1761 C CA . LEU B 1 44 ? 19.455 -3.939 14.361 1.00 22.58 44 LEU B CA 1
ATOM 1762 C C . LEU B 1 44 ? 20.295 -3.928 13.056 1.00 22.33 44 LEU B C 1
ATOM 1763 O O . LEU B 1 44 ? 20.960 -2.962 12.769 1.00 23.64 44 LEU B O 1
ATOM 1768 N N . CYS B 1 45 ? 20.300 -5.025 12.315 1.00 25.19 45 CYS B N 1
ATOM 1769 C CA . CYS B 1 45 ? 20.899 -5.015 10.986 1.00 27.46 45 CYS B CA 1
ATOM 1770 C C . CYS B 1 45 ? 19.910 -5.660 10.013 1.00 27.59 45 CYS B C 1
ATOM 1771 O O . CYS B 1 45 ? 18.916 -6.278 10.431 1.00 26.28 45 CYS B O 1
ATOM 1774 N N . THR B 1 46 ? 20.126 -5.517 8.712 1.00 28.47 46 THR B N 1
ATOM 1775 C CA . THR B 1 46 ? 19.072 -5.936 7.804 1.00 30.44 46 THR B CA 1
ATOM 1776 C C . THR B 1 46 ? 18.846 -7.435 7.795 1.00 30.88 46 THR B C 1
ATOM 1777 O O . THR B 1 46 ? 17.757 -7.894 7.448 1.00 32.70 46 THR B O 1
ATOM 1781 N N . ALA B 1 47 ? 19.852 -8.206 8.196 1.00 30.15 47 ALA B N 1
ATOM 1782 C CA . ALA B 1 47 ? 19.676 -9.660 8.183 1.00 29.76 47 ALA B CA 1
ATOM 1783 C C . ALA B 1 47 ? 18.738 -10.120 9.295 1.00 29.75 47 ALA B C 1
ATOM 1784 O O . ALA B 1 47 ? 18.336 -11.263 9.318 1.00 28.33 47 ALA B O 1
ATOM 1786 N N . ASP B 1 48 ? 18.369 -9.212 10.202 1.00 28.93 48 ASP B N 1
ATOM 1787 C CA . ASP B 1 48 ? 17.547 -9.580 11.367 1.00 29.10 48 ASP B CA 1
ATOM 1788 C C . ASP B 1 48 ? 16.116 -9.905 11.013 1.00 29.57 48 ASP B C 1
ATOM 1789 O O . ASP B 1 48 ? 15.399 -10.536 11.808 1.00 30.11 48 ASP B O 1
ATOM 1794 N N . LEU B 1 49 ? 15.703 -9.529 9.802 1.00 30.63 49 LEU B N 1
ATOM 1795 C CA . LEU B 1 49 ? 14.411 -9.955 9.271 1.00 31.82 49 LEU B CA 1
ATOM 1796 C C . LEU B 1 49 ? 14.282 -11.482 9.347 1.00 31.41 49 LEU B C 1
ATOM 1797 O O . LEU B 1 49 ? 13.236 -12.011 9.710 1.00 32.58 49 LEU B O 1
ATOM 1802 N N . ASN B 1 50 ? 15.369 -12.162 9.028 1.00 31.18 50 ASN B N 1
ATOM 1803 C CA . ASN B 1 50 ? 15.455 -13.623 9.097 1.00 31.51 50 ASN B CA 1
ATOM 1804 C C . ASN B 1 50 ? 15.916 -14.207 10.451 1.00 30.64 50 ASN B C 1
ATOM 1805 O O . ASN B 1 50 ? 16.238 -15.398 10.526 1.00 31.29 50 ASN B O 1
ATOM 1810 N N . ARG B 1 51 ? 15.949 -13.379 11.506 1.00 29.50 51 ARG B N 1
ATOM 1811 C CA . ARG B 1 51 ? 16.332 -13.844 12.848 1.00 28.17 51 ARG B CA 1
ATOM 1812 C C . ARG B 1 51 ? 15.192 -13.628 13.824 1.00 26.97 51 ARG B C 1
ATOM 1813 O O . ARG B 1 51 ? 15.395 -13.584 15.031 1.00 27.90 51 ARG B O 1
ATOM 1821 N N . GLY B 1 52 ? 13.992 -13.528 13.291 1.00 25.76 52 GLY B N 1
ATOM 1822 C CA . GLY B 1 52 ? 12.790 -13.423 14.115 1.00 25.75 52 GLY B CA 1
ATOM 1823 C C . GLY B 1 52 ? 12.567 -12.066 14.758 1.00 24.44 52 GLY B C 1
ATOM 1824 O O . GLY B 1 52 ? 11.921 -11.963 15.804 1.00 25.21 52 GLY B O 1
ATOM 1825 N N . PHE B 1 53 ? 13.099 -11.015 14.150 1.00 24.94 53 PHE B N 1
ATOM 1826 C CA . PHE B 1 53 ? 12.830 -9.670 14.653 1.00 23.65 53 PHE B CA 1
ATOM 1827 C C . PHE B 1 53 ? 11.314 -9.408 14.762 1.00 24.25 53 PHE B C 1
ATOM 1828 O O . PHE B 1 53 ? 10.797 -8.985 15.793 1.00 23.62 53 PHE B O 1
ATOM 1836 N N . PHE B 1 54 ? 10.577 -9.705 13.697 1.00 25.81 54 PHE B N 1
ATOM 1837 C CA . PHE B 1 54 ? 9.132 -9.463 13.733 1.00 27.36 54 PHE B CA 1
ATOM 1838 C C . PHE B 1 54 ? 8.371 -10.380 14.653 1.00 27.26 54 PHE B C 1
ATOM 1839 O O . PHE B 1 54 ? 7.326 -9.990 15.164 1.00 26.93 54 PHE B O 1
ATOM 1847 N N . LYS B 1 55 ? 8.888 -11.597 14.858 1.00 27.73 55 LYS B N 1
ATOM 1848 C CA . LYS B 1 55 ? 8.294 -12.499 15.858 1.00 29.01 55 LYS B CA 1
ATOM 1849 C C . LYS B 1 55 ? 8.326 -11.881 17.270 1.00 27.33 55 LYS B C 1
ATOM 1850 O O . LYS B 1 55 ? 7.340 -11.965 18.025 1.00 28.00 55 LYS B O 1
ATOM 1856 N N . VAL B 1 56 ? 9.434 -11.222 17.612 1.00 26.32 56 VAL B N 1
ATOM 1857 C CA . VAL B 1 56 ? 9.541 -10.512 18.901 1.00 25.45 56 VAL B CA 1
ATOM 1858 C C . VAL B 1 56 ? 8.559 -9.328 18.924 1.00 25.27 56 VAL B C 1
ATOM 1859 O O . VAL B 1 56 ? 7.750 -9.216 19.839 1.00 24.01 56 VAL B O 1
ATOM 1863 N N . LEU B 1 57 ? 8.606 -8.464 17.907 1.00 24.80 57 LEU B N 1
ATOM 1864 C CA . LEU B 1 57 ? 7.713 -7.285 17.872 1.00 26.12 57 LEU B CA 1
ATOM 1865 C C . LEU B 1 57 ? 6.241 -7.635 17.932 1.00 26.54 57 LEU B C 1
ATOM 1866 O O . LEU B 1 57 ? 5.470 -6.897 18.534 1.00 27.25 57 LEU B O 1
ATOM 1871 N N . GLY B 1 58 ? 5.870 -8.735 17.272 1.00 27.10 58 GLY B N 1
ATOM 1872 C CA . GLY B 1 58 ? 4.512 -9.274 17.268 1.00 28.32 58 GLY B CA 1
ATOM 1873 C C . GLY B 1 58 ? 3.978 -9.599 18.648 1.00 29.10 58 GLY B C 1
ATOM 1874 O O . GLY B 1 58 ? 2.762 -9.710 18.826 1.00 29.88 58 GLY B O 1
ATOM 1875 N N . GLN B 1 59 ? 4.858 -9.752 19.632 1.00 29.95 59 GLN B N 1
ATOM 1876 C CA . GLN B 1 59 ? 4.401 -10.001 21.018 1.00 31.17 59 GLN B CA 1
ATOM 1877 C C . GLN B 1 59 ? 4.003 -8.709 21.738 1.00 31.42 59 GLN B C 1
ATOM 1878 O O . GLN B 1 59 ? 3.388 -8.743 22.813 1.00 32.17 59 GLN B O 1
ATOM 1884 N N . LEU B 1 60 ? 4.367 -7.568 21.158 1.00 31.82 60 LEU B N 1
ATOM 1885 C CA . LEU B 1 60 ? 4.032 -6.279 21.758 1.00 32.83 60 LEU B CA 1
ATOM 1886 C C . LEU B 1 60 ? 2.731 -5.739 21.180 1.00 34.00 60 LEU B C 1
ATOM 1887 O O . LEU B 1 60 ? 1.860 -5.283 21.917 1.00 34.93 60 LEU B O 1
ATOM 1892 N N . THR B 1 61 ? 2.607 -5.784 19.856 1.00 34.93 61 THR B N 1
ATOM 1893 C CA . THR B 1 61 ? 1.446 -5.255 19.176 1.00 36.25 61 THR B CA 1
ATOM 1894 C C . THR B 1 61 ? 1.429 -5.861 17.780 1.00 37.05 61 THR B C 1
ATOM 1895 O O . THR B 1 61 ? 2.242 -6.710 17.459 1.00 37.04 61 THR B O 1
ATOM 1899 N N . GLU B 1 62 ? 0.517 -5.412 16.941 1.00 37.92 62 GLU B N 1
ATOM 1900 C CA . GLU B 1 62 ? 0.359 -6.043 15.647 1.00 39.12 62 GLU B CA 1
ATOM 1901 C C . GLU B 1 62 ? 1.431 -5.587 14.669 1.00 38.79 62 GLU B C 1
ATOM 1902 O O . GLU B 1 62 ? 1.769 -4.413 14.636 1.00 38.85 62 GLU B O 1
ATOM 1908 N N . THR B 1 63 ? 1.990 -6.522 13.910 1.00 38.74 63 THR B N 1
ATOM 1909 C CA . THR B 1 63 ? 3.022 -6.182 12.911 1.00 39.03 63 THR B CA 1
ATOM 1910 C C . THR B 1 63 ? 2.552 -6.321 11.463 1.00 39.06 63 THR B C 1
ATOM 1911 O O . THR B 1 63 ? 3.259 -5.896 10.525 1.00 38.72 63 THR B O 1
ATOM 1915 N N . GLY B 1 64 ? 1.380 -6.939 11.298 1.00 39.08 64 GLY B N 1
ATOM 1916 C CA . GLY B 1 64 ? 0.765 -7.193 9.994 1.00 39.12 64 GLY B CA 1
ATOM 1917 C C . GLY B 1 64 ? 1.625 -8.100 9.143 1.00 39.16 64 GLY B C 1
ATOM 1918 O O . GLY B 1 64 ? 2.398 -8.885 9.668 1.00 39.62 64 GLY B O 1
ATOM 1919 N N . VAL B 1 65 ? 1.483 -7.983 7.823 1.00 39.11 65 VAL B N 1
ATOM 1920 C CA . VAL B 1 65 ? 2.363 -8.654 6.859 1.00 38.55 65 VAL B CA 1
ATOM 1921 C C . VAL B 1 65 ? 3.384 -7.614 6.412 1.00 37.77 65 VAL B C 1
ATOM 1922 O O . VAL B 1 65 ? 2.996 -6.499 6.033 1.00 38.91 65 VAL B O 1
ATOM 1926 N N . VAL B 1 66 ? 4.673 -7.951 6.488 1.00 36.58 66 VAL B N 1
ATOM 1927 C CA . VAL B 1 66 ? 5.750 -7.056 6.051 1.00 35.64 66 VAL B CA 1
ATOM 1928 C C . VAL B 1 66 ? 6.589 -7.743 4.962 1.00 34.82 66 VAL B C 1
ATOM 1929 O O . VAL B 1 66 ? 7.000 -8.886 5.120 1.00 35.57 66 VAL B O 1
ATOM 1933 N N . SER B 1 67 ? 6.844 -7.062 3.855 1.00 34.30 67 SER B N 1
ATOM 1934 C CA . SER B 1 67 ? 7.711 -7.646 2.832 1.00 32.90 67 SER B CA 1
ATOM 1935 C C . SER B 1 67 ? 9.190 -7.334 3.133 1.00 32.60 67 SER B C 1
ATOM 1936 O O . SER B 1 67 ? 9.495 -6.323 3.791 1.00 32.23 67 SER B O 1
ATOM 1939 N N . PRO B 1 68 ? 10.114 -8.197 2.669 1.00 32.05 68 PRO B N 1
ATOM 1940 C CA . PRO B 1 68 ? 11.528 -7.861 2.757 1.00 31.67 68 PRO B CA 1
ATOM 1941 C C . PRO B 1 68 ? 11.821 -6.478 2.200 1.00 30.71 68 PRO B C 1
ATOM 1942 O O . PRO B 1 68 ? 12.586 -5.732 2.804 1.00 30.73 68 PRO B O 1
ATOM 1946 N N . GLU B 1 69 ? 11.203 -6.124 1.070 1.00 29.90 69 GLU B N 1
ATOM 1947 C CA . GLU B 1 69 ? 11.430 -4.826 0.445 1.00 29.13 69 GLU B CA 1
ATOM 1948 C C . GLU B 1 69 ? 10.911 -3.679 1.323 1.00 28.51 69 GLU B C 1
ATOM 1949 O O . GLU B 1 69 ? 11.513 -2.634 1.390 1.00 27.94 69 GLU B O 1
ATOM 1955 N N . GLN B 1 70 ? 9.766 -3.881 1.968 1.00 28.14 70 GLN B N 1
ATOM 1956 C CA . GLN B 1 70 ? 9.187 -2.903 2.878 1.00 28.57 70 GLN B CA 1
ATOM 1957 C C . GLN B 1 70 ? 10.117 -2.674 4.067 1.00 27.25 70 GLN B C 1
ATOM 1958 O O . GLN B 1 70 ? 10.420 -1.522 4.411 1.00 26.33 70 GLN B O 1
ATOM 1964 N N . PHE B 1 71 ? 10.579 -3.766 4.693 1.00 27.16 71 PHE B N 1
ATOM 1965 C CA . PHE B 1 71 ? 11.534 -3.693 5.811 1.00 26.17 71 PHE B CA 1
ATOM 1966 C C . PHE B 1 71 ? 12.810 -2.986 5.411 1.00 26.82 71 PHE B C 1
ATOM 1967 O O . PHE B 1 71 ? 13.260 -2.088 6.123 1.00 25.34 71 PHE B O 1
ATOM 1975 N N . MET B 1 72 ? 13.388 -3.368 4.263 1.00 26.85 72 MET B N 1
ATOM 1976 C CA . MET B 1 72 ? 14.650 -2.759 3.791 1.00 27.88 72 MET B CA 1
ATOM 1977 C C . MET B 1 72 ? 14.489 -1.258 3.615 1.00 26.47 72 MET B C 1
ATOM 1978 O O . MET B 1 72 ? 15.366 -0.499 3.956 1.00 26.84 72 MET B O 1
ATOM 1983 N N . LYS B 1 73 ? 13.359 -0.828 3.063 1.00 25.98 73 LYS B N 1
ATOM 1984 C CA . LYS B 1 73 ? 13.154 0.597 2.804 1.00 26.03 73 LYS B CA 1
ATOM 1985 C C . LYS B 1 73 ? 13.014 1.382 4.111 1.00 24.08 73 LYS B C 1
ATOM 1986 O O . LYS B 1 73 ? 13.586 2.452 4.246 1.00 23.08 73 LYS B O 1
ATOM 1992 N N . SER B 1 74 ? 12.241 0.838 5.049 1.00 22.82 74 SER B N 1
ATOM 1993 C CA . SER B 1 74 ? 12.152 1.424 6.400 1.00 22.51 74 SER B CA 1
ATOM 1994 C C . SER B 1 74 ? 13.502 1.488 7.088 1.00 21.63 74 SER B C 1
ATOM 1995 O O . SER B 1 74 ? 13.889 2.542 7.616 1.00 21.85 74 SER B O 1
ATOM 1998 N N . PHE B 1 75 ? 14.206 0.357 7.116 1.00 21.94 75 PHE B N 1
ATOM 1999 C CA . PHE B 1 75 ? 15.543 0.304 7.720 1.00 22.57 75 PHE B CA 1
ATOM 2000 C C . PHE B 1 75 ? 16.510 1.352 7.144 1.00 23.16 75 PHE B C 1
ATOM 2001 O O . PHE B 1 75 ? 17.236 2.030 7.879 1.00 21.00 75 PHE B O 1
ATOM 2009 N N . GLU B 1 76 ? 16.530 1.466 5.823 1.00 24.76 76 GLU B N 1
ATOM 2010 C CA . GLU B 1 76 ? 17.440 2.418 5.162 1.00 27.21 76 GLU B CA 1
ATOM 2011 C C . GLU B 1 76 ? 17.120 3.875 5.522 1.00 26.06 76 GLU B C 1
ATOM 2012 O O . GLU B 1 76 ? 18.015 4.683 5.735 1.00 25.61 76 GLU B O 1
ATOM 2018 N N . HIS B 1 77 ? 15.834 4.200 5.566 1.00 25.74 77 HIS B N 1
ATOM 2019 C CA . HIS B 1 77 ? 15.394 5.527 5.980 1.00 25.30 77 HIS B CA 1
ATOM 2020 C C . HIS B 1 77 ? 15.857 5.849 7.416 1.00 24.06 77 HIS B C 1
ATOM 2021 O O . HIS B 1 77 ? 16.410 6.926 7.679 1.00 23.07 77 HIS B O 1
ATOM 2028 N N . MET B 1 78 ? 15.637 4.905 8.332 1.00 23.93 78 MET B N 1
ATOM 2029 C CA . MET B 1 78 ? 16.050 5.065 9.741 1.00 23.35 78 MET B CA 1
ATOM 2030 C C . MET B 1 78 ? 17.562 5.263 9.872 1.00 23.50 78 MET B C 1
ATOM 2031 O O . MET B 1 78 ? 18.030 6.196 10.522 1.00 23.85 78 MET B O 1
ATOM 2036 N N . LYS B 1 79 ? 18.320 4.399 9.203 1.00 24.30 79 LYS B N 1
ATOM 2037 C CA . LYS B 1 79 ? 19.771 4.493 9.217 1.00 26.07 79 LYS B CA 1
ATOM 2038 C C . LYS B 1 79 ? 20.267 5.838 8.695 1.00 26.52 79 LYS B C 1
ATOM 2039 O O . LYS B 1 79 ? 21.077 6.502 9.337 1.00 27.56 79 LYS B O 1
ATOM 2045 N N . LYS B 1 80 ? 19.779 6.205 7.517 1.00 28.32 80 LYS B N 1
ATOM 2046 C CA . LYS B 1 80 ? 20.096 7.463 6.848 1.00 28.61 80 LYS B CA 1
ATOM 2047 C C . LYS B 1 80 ? 19.863 8.692 7.734 1.00 27.90 80 LYS B C 1
ATOM 2048 O O . LYS B 1 80 ? 20.679 9.614 7.727 1.00 27.21 80 LYS B O 1
ATOM 2054 N N . SER B 1 81 ? 18.758 8.708 8.498 1.00 26.34 81 SER B N 1
ATOM 2055 C CA . SER B 1 81 ? 18.448 9.829 9.377 1.00 25.60 81 SER B CA 1
ATOM 2056 C C . SER B 1 81 ? 19.546 10.119 10.406 1.00 24.40 81 SER B C 1
ATOM 2057 O O . SER B 1 81 ? 19.768 11.269 10.790 1.00 25.46 81 SER B O 1
ATOM 2060 N N . GLY B 1 82 ? 20.206 9.063 10.885 1.00 23.78 82 GLY B N 1
ATOM 2061 C CA . GLY B 1 82 ? 21.174 9.177 11.972 1.00 22.85 82 GLY B CA 1
ATOM 2062 C C . GLY B 1 82 ? 20.457 9.205 13.328 1.00 23.09 82 GLY B C 1
ATOM 2063 O O . GLY B 1 82 ? 21.104 9.220 14.378 1.00 24.08 82 GLY B O 1
ATOM 2064 N N . ASP B 1 83 ? 19.129 9.232 13.303 1.00 21.82 83 ASP B N 1
ATOM 2065 C CA . ASP B 1 83 ? 18.376 9.545 14.533 1.00 21.98 83 ASP B CA 1
ATOM 2066 C C . ASP B 1 83 ? 17.643 8.379 15.157 1.00 21.05 83 ASP B C 1
ATOM 2067 O O . ASP B 1 83 ? 16.928 8.564 16.154 1.00 20.12 83 ASP B O 1
ATOM 2072 N N . TYR B 1 84 ? 17.847 7.185 14.596 1.00 19.94 84 TYR B N 1
ATOM 2073 C CA . TYR B 1 84 ? 17.079 5.979 15.025 1.00 20.08 84 TYR B CA 1
ATOM 2074 C C . TYR B 1 84 ? 18.062 4.960 15.549 1.00 20.00 84 TYR B C 1
ATOM 2075 O O . TYR B 1 84 ? 19.023 4.608 14.839 1.00 19.14 84 TYR B O 1
ATOM 2084 N N . TYR B 1 85 ? 17.834 4.486 16.783 1.00 18.36 85 TYR B N 1
ATOM 2085 C CA . TYR B 1 85 ? 18.734 3.553 17.464 1.00 18.95 85 TYR B CA 1
ATOM 2086 C C . TYR B 1 85 ? 17.920 2.303 17.848 1.00 18.86 85 TYR B C 1
ATOM 2087 O O . TYR B 1 85 ? 17.582 2.102 19.008 1.00 19.29 85 TYR B O 1
ATOM 2096 N N . VAL B 1 86 ? 17.556 1.520 16.842 1.00 18.06 86 VAL B N 1
ATOM 2097 C CA . VAL B 1 86 ? 16.792 0.287 17.032 1.00 18.15 86 VAL B CA 1
ATOM 2098 C C . VAL B 1 86 ? 17.822 -0.750 17.478 1.00 18.83 86 VAL B C 1
ATOM 2099 O O . VAL B 1 86 ? 18.769 -1.044 16.747 1.00 18.63 86 VAL B O 1
ATOM 2103 N N . THR B 1 87 ? 17.628 -1.269 18.679 1.00 17.84 87 THR B N 1
ATOM 2104 C CA . THR B 1 87 ? 18.633 -2.065 19.361 1.00 19.06 87 THR B CA 1
ATOM 2105 C C . THR B 1 87 ? 18.029 -3.431 19.628 1.00 19.34 87 THR B C 1
ATOM 2106 O O . THR B 1 87 ? 16.836 -3.538 19.979 1.00 20.15 87 THR B O 1
ATOM 2110 N N . VAL B 1 88 ? 18.846 -4.471 19.464 1.00 20.37 88 VAL B N 1
ATOM 2111 C CA . VAL B 1 88 ? 18.373 -5.830 19.726 1.00 19.97 88 VAL B CA 1
ATOM 2112 C C . VAL B 1 88 ? 19.317 -6.585 20.656 1.00 20.38 88 VAL B C 1
ATOM 2113 O O . VAL B 1 88 ? 20.480 -6.204 20.817 1.00 19.52 88 VAL B O 1
ATOM 2117 N N . VAL B 1 89 ? 18.770 -7.611 21.302 1.00 20.04 89 VAL B N 1
ATOM 2118 C CA . VAL B 1 89 ? 19.581 -8.671 21.931 1.00 20.42 89 VAL B CA 1
ATOM 2119 C C . VAL B 1 89 ? 19.394 -9.934 21.103 1.00 19.98 89 VAL B C 1
ATOM 2120 O O . VAL B 1 89 ? 18.272 -10.334 20.807 1.00 19.51 89 VAL B O 1
ATOM 2124 N N . GLU B 1 90 ? 20.510 -10.532 20.688 1.00 21.54 90 GLU B N 1
ATOM 2125 C CA . GLU B 1 90 ? 20.460 -11.761 19.912 1.00 22.74 90 GLU B CA 1
ATOM 2126 C C . GLU B 1 90 ? 21.078 -12.911 20.700 1.00 23.46 90 GLU B C 1
ATOM 2127 O O . GLU B 1 90 ? 22.154 -12.744 21.278 1.00 23.71 90 GLU B O 1
ATOM 2133 N N . ASP B 1 91 ? 20.379 -14.045 20.738 1.00 25.17 91 ASP B N 1
ATOM 2134 C CA . ASP B 1 91 ? 20.954 -15.304 21.213 1.00 28.04 91 ASP B CA 1
ATOM 2135 C C . ASP B 1 91 ? 21.780 -15.842 20.045 1.00 29.46 91 ASP B C 1
ATOM 2136 O O . ASP B 1 91 ? 21.210 -16.314 19.066 1.00 30.29 91 ASP B O 1
ATOM 2141 N N . VAL B 1 92 ? 23.103 -15.738 20.126 1.00 31.59 92 VAL B N 1
ATOM 2142 C CA . VAL B 1 92 ? 23.965 -16.050 18.962 1.00 33.99 92 VAL B CA 1
ATOM 2143 C C . VAL B 1 92 ? 23.987 -17.531 18.620 1.00 34.81 92 VAL B C 1
ATOM 2144 O O . VAL B 1 92 ? 24.271 -17.904 17.479 1.00 35.35 92 VAL B O 1
ATOM 2148 N N . THR B 1 93 ? 23.686 -18.372 19.605 1.00 35.88 93 THR B N 1
ATOM 2149 C CA . THR B 1 93 ? 23.742 -19.815 19.397 1.00 37.33 93 THR B CA 1
ATOM 2150 C C . THR B 1 93 ? 22.547 -20.267 18.555 1.00 37.18 93 THR B C 1
ATOM 2151 O O . THR B 1 93 ? 22.664 -21.139 17.681 1.00 38.77 93 THR B O 1
ATOM 2155 N N . LEU B 1 94 ? 21.399 -19.646 18.789 1.00 35.75 94 LEU B N 1
ATOM 2156 C CA . LEU B 1 94 ? 20.242 -19.932 17.992 1.00 34.27 94 LEU B CA 1
ATOM 2157 C C . LEU B 1 94 ? 20.160 -19.024 16.760 1.00 33.06 94 LEU B C 1
ATOM 2158 O O . LEU B 1 94 ? 19.452 -19.334 15.813 1.00 33.31 94 LEU B O 1
ATOM 2163 N N . GLY B 1 95 ? 20.896 -17.919 16.754 1.00 30.67 95 GLY B N 1
ATOM 2164 C CA . GLY B 1 95 ? 20.726 -16.897 15.710 1.00 30.45 95 GLY B CA 1
ATOM 2165 C C . GLY B 1 95 ? 19.349 -16.238 15.695 1.00 29.15 95 GLY B C 1
ATOM 2166 O O . GLY B 1 95 ? 18.828 -15.928 14.614 1.00 30.19 95 GLY B O 1
ATOM 2167 N N . GLN B 1 96 ? 18.753 -16.033 16.875 1.00 27.99 96 GLN B N 1
ATOM 2168 C CA . GLN B 1 96 ? 17.419 -15.427 16.998 1.00 26.75 96 GLN B CA 1
ATOM 2169 C C . GLN B 1 96 ? 17.466 -14.152 17.847 1.00 25.57 96 GLN B C 1
ATOM 2170 O O . GLN B 1 96 ? 18.230 -14.053 18.788 1.00 23.41 96 GLN B O 1
ATOM 2176 N N . ILE B 1 97 ? 16.657 -13.178 17.474 1.00 24.67 97 ILE B N 1
ATOM 2177 C CA . ILE B 1 97 ? 16.506 -11.986 18.283 1.00 24.27 97 ILE B CA 1
ATOM 2178 C C . ILE B 1 97 ? 15.630 -12.395 19.452 1.00 23.38 97 ILE B C 1
ATOM 2179 O O . ILE B 1 97 ? 14.629 -13.103 19.254 1.00 23.96 97 ILE B O 1
ATOM 2184 N N . VAL B 1 98 ? 15.990 -11.936 20.654 1.00 21.73 98 VAL B N 1
ATOM 2185 C CA . VAL B 1 98 ? 15.262 -12.282 21.873 1.00 20.62 98 VAL B CA 1
ATOM 2186 C C . VAL B 1 98 ? 14.680 -11.066 22.584 1.00 19.59 98 VAL B C 1
ATOM 2187 O O . VAL B 1 98 ? 13.815 -11.202 23.462 1.00 20.67 98 VAL B O 1
ATOM 2191 N N . ALA B 1 99 ? 15.116 -9.869 22.162 1.00 19.35 99 ALA B N 1
ATOM 2192 C CA . ALA B 1 99 ? 14.618 -8.633 22.780 1.00 19.07 99 ALA B CA 1
ATOM 2193 C C . ALA B 1 99 ? 14.911 -7.461 21.880 1.00 19.42 99 ALA B C 1
ATOM 2194 O O . ALA B 1 99 ? 15.895 -7.474 21.135 1.00 19.70 99 ALA B O 1
ATOM 2196 N N . THR B 1 100 ? 14.071 -6.440 21.953 1.00 19.27 100 THR B N 1
ATOM 2197 C CA . THR B 1 100 ? 14.355 -5.207 21.204 1.00 19.34 100 THR B CA 1
ATOM 2198 C C . THR B 1 100 ? 13.830 -3.975 21.934 1.00 18.78 100 THR B C 1
ATOM 2199 O O . THR B 1 100 ? 12.867 -4.063 22.715 1.00 18.78 100 THR B O 1
ATOM 2203 N N . ALA B 1 101 ? 14.467 -2.836 21.655 1.00 17.59 101 ALA B N 1
ATOM 2204 C CA . ALA B 1 101 ? 13.989 -1.524 22.106 1.00 16.85 101 ALA B CA 1
ATOM 2205 C C . ALA B 1 101 ? 14.566 -0.485 21.162 1.00 17.64 101 ALA B C 1
ATOM 2206 O O . ALA B 1 101 ? 15.634 -0.715 20.552 1.00 18.35 101 ALA B O 1
ATOM 2208 N N . THR B 1 102 ? 13.833 0.611 20.975 1.00 16.89 102 THR B N 1
ATOM 2209 C CA . THR B 1 102 ? 14.270 1.715 20.119 1.00 17.90 102 THR B CA 1
ATOM 2210 C C . THR B 1 102 ? 14.439 3.052 20.825 1.00 18.69 102 THR B C 1
ATOM 2211 O O . THR B 1 102 ? 13.557 3.472 21.604 1.00 17.12 102 THR B O 1
ATOM 2215 N N . LEU B 1 103 ? 15.568 3.707 20.558 1.00 17.59 103 LEU B N 1
ATOM 2216 C CA . LEU B 1 103 ? 15.763 5.090 20.983 1.00 18.03 103 LEU B CA 1
ATOM 2217 C C . LEU B 1 103 ? 15.673 5.951 19.726 1.00 19.68 103 LEU B C 1
ATOM 2218 O O . LEU B 1 103 ? 16.383 5.691 18.736 1.00 17.74 103 LEU B O 1
ATOM 2223 N N . ILE B 1 104 ? 14.769 6.928 19.768 1.00 18.88 104 ILE B N 1
ATOM 2224 C CA . ILE B 1 104 ? 14.670 7.902 18.679 1.00 19.87 104 ILE B CA 1
ATOM 2225 C C . ILE B 1 104 ? 15.092 9.253 19.199 1.00 20.65 104 ILE B C 1
ATOM 2226 O O . ILE B 1 104 ? 14.656 9.687 20.259 1.00 19.30 104 ILE B O 1
ATOM 2231 N N . ILE B 1 105 ? 15.950 9.926 18.424 1.00 20.64 105 ILE B N 1
ATOM 2232 C CA . ILE B 1 105 ? 16.404 11.290 18.730 1.00 21.03 105 ILE B CA 1
ATOM 2233 C C . ILE B 1 105 ? 15.609 12.285 17.876 1.00 21.38 105 ILE B C 1
ATOM 2234 O O . ILE B 1 105 ? 15.530 12.154 16.629 1.00 21.02 105 ILE B O 1
ATOM 2239 N N . GLU B 1 106 ? 14.972 13.235 18.564 1.00 20.39 106 GLU B N 1
ATOM 2240 C CA . GLU B 1 106 ? 14.191 14.293 17.940 1.00 21.07 106 GLU B CA 1
ATOM 2241 C C . GLU B 1 106 ? 14.974 15.589 18.112 1.00 20.63 106 GLU B C 1
ATOM 2242 O O . GLU B 1 106 ? 15.517 15.836 19.167 1.00 20.17 106 GLU B O 1
ATOM 2248 N N . HIS B 1 107 ? 15.015 16.393 17.055 1.00 20.81 107 HIS B N 1
ATOM 2249 C CA . HIS B 1 107 ? 15.695 17.671 17.036 1.00 20.22 107 HIS B CA 1
ATOM 2250 C C . HIS B 1 107 ? 14.698 18.807 17.177 1.00 19.23 107 HIS B C 1
ATOM 2251 O O . HIS B 1 107 ? 13.680 18.816 16.539 1.00 18.80 107 HIS B O 1
ATOM 2258 N N . LYS B 1 108 ? 15.013 19.772 18.026 1.00 18.60 108 LYS B N 1
ATOM 2259 C CA . LYS B 1 108 ? 14.142 20.905 18.299 1.00 20.00 108 LYS B CA 1
ATOM 2260 C C . LYS B 1 108 ? 14.896 22.202 18.069 1.00 20.13 108 LYS B C 1
ATOM 2261 O O . LYS B 1 108 ? 16.121 22.200 17.833 1.00 20.20 108 LYS B O 1
ATOM 2267 N N . PHE B 1 109 ? 14.150 23.287 18.178 1.00 20.43 109 PHE B N 1
ATOM 2268 C CA . PHE B 1 109 ? 14.694 24.651 18.282 1.00 20.62 109 PHE B CA 1
ATOM 2269 C C . PHE B 1 109 ? 14.695 25.186 19.731 1.00 21.88 109 PHE B C 1
ATOM 2270 O O . PHE B 1 109 ? 15.545 25.995 20.121 1.00 22.41 109 PHE B O 1
ATOM 2278 N N . ILE B 1 110 ? 13.747 24.717 20.549 1.00 21.24 110 ILE B N 1
ATOM 2279 C CA . ILE B 1 110 ? 13.738 25.096 21.965 1.00 21.64 110 ILE B CA 1
ATOM 2280 C C . ILE B 1 110 ? 14.968 24.572 22.719 1.00 21.05 110 ILE B C 1
ATOM 2281 O O . ILE B 1 110 ? 15.644 23.665 22.230 1.00 20.99 110 ILE B O 1
ATOM 2286 N N . HIS B 1 111 ? 15.248 25.125 23.918 1.00 21.51 111 HIS B N 1
ATOM 2287 C CA . HIS B 1 111 ? 16.389 24.695 24.751 1.00 21.44 111 HIS B CA 1
ATOM 2288 C C . HIS B 1 111 ? 17.713 24.710 23.963 1.00 21.44 111 HIS B C 1
ATOM 2289 O O . HIS B 1 111 ? 18.503 23.782 23.999 1.00 19.98 111 HIS B O 1
ATOM 2296 N N . SER B 1 112 ? 17.934 25.809 23.245 1.00 23.21 112 SER B N 1
ATOM 2297 C CA . SER B 1 112 ? 19.154 26.026 22.468 1.00 23.78 112 SER B CA 1
ATOM 2298 C C . SER B 1 112 ? 19.389 24.938 21.448 1.00 23.50 112 SER B C 1
ATOM 2299 O O . SER B 1 112 ? 20.404 24.282 21.466 1.00 25.53 112 SER B O 1
ATOM 2302 N N . CYS B 1 113 ? 18.432 24.771 20.540 1.00 23.73 113 CYS B N 1
ATOM 2303 C CA . CYS B 1 113 ? 18.484 23.773 19.475 1.00 21.58 113 CYS B CA 1
ATOM 2304 C C . CYS B 1 113 ? 18.731 22.362 20.059 1.00 21.20 113 CYS B C 1
ATOM 2305 O O . CYS B 1 113 ? 19.605 21.621 19.639 1.00 19.79 113 CYS B O 1
ATOM 2308 N N . ALA B 1 114 ? 17.919 22.017 21.044 1.00 20.89 114 ALA B N 1
ATOM 2309 C CA . ALA B 1 114 ? 18.092 20.777 21.808 1.00 21.79 114 ALA B CA 1
ATOM 2310 C C . ALA B 1 114 ? 17.899 19.465 21.032 1.00 21.76 114 ALA B C 1
ATOM 2311 O O . ALA B 1 114 ? 17.292 19.435 19.953 1.00 21.99 114 ALA B O 1
ATOM 2313 N N . LYS B 1 115 ? 18.426 18.382 21.614 1.00 21.89 115 LYS B N 1
ATOM 2314 C CA . LYS B 1 115 ? 18.044 17.044 21.209 1.00 20.75 115 LYS B CA 1
ATOM 2315 C C . LYS B 1 115 ? 17.186 16.460 22.342 1.00 20.09 115 LYS B C 1
ATOM 2316 O O . LYS B 1 115 ? 17.421 16.743 23.498 1.00 19.70 115 LYS B O 1
ATOM 2322 N N . ARG B 1 116 ? 16.224 15.637 21.959 1.00 19.55 116 ARG B N 1
ATOM 2323 C CA . ARG B 1 116 ? 15.251 15.011 22.879 1.00 19.50 116 ARG B CA 1
ATOM 2324 C C . ARG B 1 116 ? 15.135 13.545 22.513 1.00 19.18 116 ARG B C 1
ATOM 2325 O O . ARG B 1 116 ? 15.080 13.205 21.345 1.00 18.11 116 ARG B O 1
ATOM 2333 N N . GLY B 1 117 ? 15.074 12.674 23.521 1.00 18.28 117 GLY B N 1
ATOM 2334 C CA . GLY B 1 117 ? 14.980 11.249 23.265 1.00 18.33 117 GLY B CA 1
ATOM 2335 C C . GLY B 1 117 ? 13.570 10.712 23.493 1.00 18.15 117 GLY B C 1
ATOM 2336 O O . GLY B 1 117 ? 12.792 11.253 24.311 1.00 17.05 117 GLY B O 1
ATOM 2337 N N . ARG B 1 118 ? 13.242 9.651 22.758 1.00 18.52 118 ARG B N 1
ATOM 2338 C CA . ARG B 1 118 ? 12.016 8.888 22.976 1.00 18.17 118 ARG B CA 1
ATOM 2339 C C . ARG B 1 118 ? 12.387 7.418 22.964 1.00 19.07 118 ARG B C 1
ATOM 2340 O O . ARG B 1 118 ? 13.162 6.990 22.097 1.00 18.55 118 ARG B O 1
ATOM 2348 N N . VAL B 1 119 ? 11.869 6.660 23.947 1.00 18.21 119 VAL B N 1
ATOM 2349 C CA . VAL B 1 119 ? 12.019 5.185 23.954 1.00 19.00 119 VAL B CA 1
ATOM 2350 C C . VAL B 1 119 ? 10.765 4.566 23.410 1.00 19.38 119 VAL B C 1
ATOM 2351 O O . VAL B 1 119 ? 9.649 4.859 23.903 1.00 18.88 119 VAL B O 1
ATOM 2355 N N . GLU B 1 120 ? 10.934 3.708 22.401 1.00 19.32 120 GLU B N 1
ATOM 2356 C CA . GLU B 1 120 ? 9.807 3.129 21.703 1.00 19.97 120 GLU B CA 1
ATOM 2357 C C . GLU B 1 120 ? 9.965 1.604 21.588 1.00 19.78 120 GLU B C 1
ATOM 2358 O O . GLU B 1 120 ? 11.088 1.079 21.571 1.00 19.52 120 GLU B O 1
ATOM 2364 N N . ASP B 1 121 ? 8.829 0.908 21.495 1.00 20.90 121 ASP B N 1
ATOM 2365 C CA . ASP B 1 121 ? 8.780 -0.469 20.932 1.00 19.76 121 ASP B CA 1
ATOM 2366 C C . ASP B 1 121 ? 9.712 -1.430 21.719 1.00 19.74 121 ASP B C 1
ATOM 2367 O O . ASP B 1 121 ? 10.595 -2.124 21.146 1.00 17.95 121 ASP B O 1
ATOM 2372 N N . VAL B 1 122 ? 9.492 -1.444 23.035 1.00 19.05 122 VAL B N 1
ATOM 2373 C CA . VAL B 1 122 ? 10.252 -2.219 24.010 1.00 18.84 122 VAL B CA 1
ATOM 2374 C C . VAL B 1 122 ? 9.573 -3.569 24.229 1.00 20.50 122 VAL B C 1
ATOM 2375 O O . VAL B 1 122 ? 8.436 -3.626 24.692 1.00 20.82 122 VAL B O 1
ATOM 2379 N N . VAL B 1 123 ? 10.279 -4.650 23.931 1.00 20.34 123 VAL B N 1
ATOM 2380 C CA . VAL B 1 123 ? 9.667 -5.975 24.106 1.00 20.56 123 VAL B CA 1
ATOM 2381 C C . VAL B 1 123 ? 10.727 -7.053 24.227 1.00 20.92 123 VAL B C 1
ATOM 2382 O O . VAL B 1 123 ? 11.708 -7.111 23.439 1.00 19.91 123 VAL B O 1
ATOM 2386 N N . VAL B 1 124 ? 10.522 -7.892 25.234 1.00 20.60 124 VAL B N 1
ATOM 2387 C CA . VAL B 1 124 ? 11.361 -9.044 25.462 1.00 22.08 124 VAL B CA 1
ATOM 2388 C C . VAL B 1 124 ? 10.514 -10.271 25.075 1.00 23.01 124 VAL B C 1
ATOM 2389 O O . VAL B 1 124 ? 9.353 -10.375 25.445 1.00 23.21 124 VAL B O 1
ATOM 2393 N N . SER B 1 125 ? 11.092 -11.170 24.311 1.00 24.35 125 SER B N 1
ATOM 2394 C CA . SER B 1 125 ? 10.387 -12.376 23.895 1.00 26.35 125 SER B CA 1
ATOM 2395 C C . SER B 1 125 ? 9.939 -13.171 25.122 1.00 26.50 125 SER B C 1
ATOM 2396 O O . SER B 1 125 ? 10.687 -13.263 26.095 1.00 25.61 125 SER B O 1
ATOM 2399 N N . ASP B 1 126 ? 8.747 -13.761 25.060 1.00 28.61 126 ASP B N 1
ATOM 2400 C CA . ASP B 1 126 ? 8.127 -14.358 26.256 1.00 31.23 126 ASP B CA 1
ATOM 2401 C C . ASP B 1 126 ? 9.026 -15.355 27.022 1.00 31.12 126 ASP B C 1
ATOM 2402 O O . ASP B 1 126 ? 9.086 -15.324 28.267 1.00 31.99 126 ASP B O 1
ATOM 2407 N N . GLU B 1 127 ? 9.763 -16.189 26.290 1.00 30.33 127 GLU B N 1
ATOM 2408 C CA . GLU B 1 127 ? 10.593 -17.211 26.924 1.00 29.82 127 GLU B CA 1
ATOM 2409 C C . GLU B 1 127 ? 11.787 -16.611 27.652 1.00 29.01 127 GLU B C 1
ATOM 2410 O O . GLU B 1 127 ? 12.406 -17.291 28.489 1.00 27.98 127 GLU B O 1
ATOM 2416 N N . CYS B 1 128 ? 12.103 -15.339 27.343 1.00 27.45 128 CYS B N 1
ATOM 2417 C CA . CYS B 1 128 ? 13.253 -14.656 27.920 1.00 26.86 128 CYS B CA 1
ATOM 2418 C C . CYS B 1 128 ? 12.910 -13.595 28.936 1.00 26.20 128 CYS B C 1
ATOM 2419 O O . CYS B 1 128 ? 13.805 -12.927 29.425 1.00 26.83 128 CYS B O 1
ATOM 2422 N N . ARG B 1 129 ? 11.633 -13.430 29.261 1.00 26.66 129 ARG B N 1
ATOM 2423 C CA . ARG B 1 129 ? 11.246 -12.458 30.273 1.00 25.74 129 ARG B CA 1
ATOM 2424 C C . ARG B 1 129 ? 11.763 -12.803 31.674 1.00 25.67 129 ARG B C 1
ATOM 2425 O O . ARG B 1 129 ? 12.006 -13.992 31.994 1.00 25.20 129 ARG B O 1
ATOM 2433 N N . GLY B 1 130 ? 11.963 -11.765 32.489 1.00 23.80 130 GLY B N 1
ATOM 2434 C CA . GLY B 1 130 ? 12.579 -11.922 33.804 1.00 22.99 130 GLY B CA 1
ATOM 2435 C C . GLY B 1 130 ? 14.025 -12.367 33.831 1.00 23.31 130 GLY B C 1
ATOM 2436 O O . GLY B 1 130 ? 14.466 -12.944 34.830 1.00 23.24 130 GLY B O 1
ATOM 2437 N N . LYS B 1 131 ? 14.767 -12.124 32.743 1.00 22.71 131 LYS B N 1
ATOM 2438 C CA . LYS B 1 131 ? 16.176 -12.507 32.637 1.00 23.68 131 LYS B CA 1
ATOM 2439 C C . LYS B 1 131 ? 17.109 -11.279 32.456 1.00 23.17 131 LYS B C 1
ATOM 2440 O O . LYS B 1 131 ? 18.226 -11.403 31.999 1.00 23.11 131 LYS B O 1
ATOM 2446 N N . GLN B 1 132 ? 16.614 -10.109 32.875 1.00 20.85 132 GLN B N 1
ATOM 2447 C CA . GLN B 1 132 ? 17.352 -8.842 32.956 1.00 21.19 132 GLN B CA 1
ATOM 2448 C C . GLN B 1 132 ? 17.560 -8.109 31.628 1.00 20.79 132 GLN B C 1
ATOM 2449 O O . GLN B 1 132 ? 18.183 -7.040 31.625 1.00 21.09 132 GLN B O 1
ATOM 2455 N N . LEU B 1 133 ? 17.054 -8.659 30.514 1.00 19.45 133 LEU B N 1
ATOM 2456 C CA . LEU B 1 133 ? 17.245 -8.030 29.196 1.00 19.82 133 LEU B CA 1
ATOM 2457 C C . LEU B 1 133 ? 16.459 -6.730 29.022 1.00 19.64 133 LEU B C 1
ATOM 2458 O O . LEU B 1 133 ? 16.940 -5.822 28.353 1.00 18.89 133 LEU B O 1
ATOM 2463 N N . GLY B 1 134 ? 15.281 -6.622 29.654 1.00 18.08 134 GLY B N 1
ATOM 2464 C CA . GLY B 1 134 ? 14.525 -5.358 29.586 1.00 18.46 134 GLY B CA 1
ATOM 2465 C C . GLY B 1 134 ? 15.258 -4.253 30.323 1.00 17.98 134 GLY B C 1
ATOM 2466 O O . GLY B 1 134 ? 15.369 -3.121 29.816 1.00 18.21 134 GLY B O 1
ATOM 2467 N N . LYS B 1 135 ? 15.761 -4.570 31.521 1.00 17.60 135 LYS B N 1
ATOM 2468 C CA . LYS B 1 135 ? 16.560 -3.627 32.289 1.00 18.54 135 LYS B CA 1
ATOM 2469 C C . LYS B 1 135 ? 17.834 -3.281 31.535 1.00 19.20 135 LYS B C 1
ATOM 2470 O O . LYS B 1 135 ? 18.254 -2.142 31.530 1.00 19.05 135 LYS B O 1
ATOM 2476 N N . LEU B 1 136 ? 18.440 -4.261 30.892 1.00 17.73 136 LEU B N 1
ATOM 2477 C CA . LEU B 1 136 ? 19.673 -3.970 30.145 1.00 19.38 136 LEU B CA 1
ATOM 2478 C C . LEU B 1 136 ? 19.396 -2.981 28.999 1.00 17.73 136 LEU B C 1
ATOM 2479 O O . LEU B 1 136 ? 20.144 -1.975 28.821 1.00 19.27 136 LEU B O 1
ATOM 2484 N N . LEU B 1 137 ? 18.350 -3.257 28.234 1.00 17.52 137 LEU B N 1
ATOM 2485 C CA . LEU B 1 137 ? 17.995 -2.421 27.065 1.00 17.95 137 LEU B CA 1
ATOM 2486 C C . LEU B 1 137 ? 17.653 -1.000 27.532 1.00 18.50 137 LEU B C 1
ATOM 2487 O O . LEU B 1 137 ? 18.195 0.003 27.038 1.00 17.94 137 LEU B O 1
ATOM 2492 N N . LEU B 1 138 ? 16.814 -0.918 28.544 1.00 18.13 138 LEU B N 1
ATOM 2493 C CA . LEU B 1 138 ? 16.392 0.399 29.059 1.00 18.37 138 LEU B CA 1
ATOM 2494 C C . LEU B 1 138 ? 17.502 1.235 29.650 1.00 17.79 138 LEU B C 1
ATOM 2495 O O . LEU B 1 138 ? 17.587 2.411 29.334 1.00 17.42 138 LEU B O 1
ATOM 2500 N N . SER B 1 139 ? 18.345 0.629 30.486 1.00 17.58 139 SER B N 1
ATOM 2501 C CA . SER B 1 139 ? 19.415 1.366 31.116 1.00 18.71 139 SER B CA 1
ATOM 2502 C C . SER B 1 139 ? 20.410 1.808 30.019 1.00 18.65 139 SER B C 1
ATOM 2503 O O . SER B 1 139 ? 20.820 2.971 29.990 1.00 19.03 139 SER B O 1
ATOM 2506 N N . THR B 1 140 ? 20.752 0.898 29.117 1.00 17.68 140 THR B N 1
ATOM 2507 C CA . THR B 1 140 ? 21.712 1.234 28.013 1.00 18.27 140 THR B CA 1
ATOM 2508 C C . THR B 1 140 ? 21.199 2.409 27.120 1.00 18.46 140 THR B C 1
ATOM 2509 O O . THR B 1 140 ? 21.914 3.397 26.890 1.00 19.10 140 THR B O 1
ATOM 2513 N N . LEU B 1 141 ? 19.978 2.313 26.616 1.00 18.48 141 LEU B N 1
ATOM 2514 C CA . LEU B 1 141 ? 19.406 3.383 25.751 1.00 17.81 141 LEU B CA 1
ATOM 2515 C C . LEU B 1 141 ? 19.182 4.699 26.470 1.00 18.88 141 LEU B C 1
ATOM 2516 O O . LEU B 1 141 ? 19.423 5.756 25.878 1.00 18.13 141 LEU B O 1
ATOM 2521 N N . THR B 1 142 ? 18.740 4.636 27.735 1.00 19.11 142 THR B N 1
ATOM 2522 C CA . THR B 1 142 ? 18.564 5.854 28.553 1.00 19.09 142 THR B CA 1
ATOM 2523 C C . THR B 1 142 ? 19.896 6.598 28.721 1.00 18.76 142 THR B C 1
ATOM 2524 O O . THR B 1 142 ? 19.973 7.820 28.506 1.00 19.45 142 THR B O 1
ATOM 2528 N N . LEU B 1 143 ? 20.939 5.858 29.062 1.00 19.44 143 LEU B N 1
ATOM 2529 C CA . LEU B 1 143 ? 22.317 6.413 29.172 1.00 20.12 143 LEU B CA 1
ATOM 2530 C C . LEU B 1 143 ? 22.906 6.882 27.845 1.00 19.68 143 LEU B C 1
ATOM 2531 O O . LEU B 1 143 ? 23.612 7.900 27.811 1.00 19.61 143 LEU B O 1
ATOM 2536 N N . LEU B 1 144 ? 22.628 6.151 26.776 1.00 18.65 144 LEU B N 1
ATOM 2537 C CA . LEU B 1 144 ? 22.961 6.604 25.417 1.00 19.26 144 LEU B CA 1
ATOM 2538 C C . LEU B 1 144 ? 22.339 7.972 25.089 1.00 19.43 144 LEU B C 1
ATOM 2539 O O . LEU B 1 144 ? 23.037 8.834 24.591 1.00 19.75 144 LEU B O 1
ATOM 2544 N N . SER B 1 145 ? 21.047 8.187 25.369 1.00 20.54 145 SER B N 1
ATOM 2545 C CA . SER B 1 145 ? 20.450 9.529 25.117 1.00 20.44 145 SER B CA 1
ATOM 2546 C C . SER B 1 145 ? 21.170 10.644 25.884 1.00 21.51 145 SER B C 1
ATOM 2547 O O . SER B 1 145 ? 21.363 11.747 25.344 1.00 20.53 145 SER B O 1
ATOM 2550 N N . LYS B 1 146 ? 21.530 10.383 27.150 1.00 21.75 146 LYS B N 1
ATOM 2551 C CA . LYS B 1 146 ? 22.269 11.376 27.953 1.00 23.41 146 LYS B CA 1
ATOM 2552 C C . LYS B 1 146 ? 23.637 11.662 27.302 1.00 23.66 146 LYS B C 1
ATOM 2553 O O . LYS B 1 146 ? 24.033 12.823 27.191 1.00 22.59 146 LYS B O 1
ATOM 2559 N N . LYS B 1 147 ? 24.313 10.608 26.833 1.00 24.01 147 LYS B N 1
ATOM 2560 C CA . LYS B 1 147 ? 25.599 10.771 26.131 1.00 25.18 147 LYS B CA 1
ATOM 2561 C C . LYS B 1 147 ? 25.464 11.584 24.823 1.00 25.20 147 LYS B C 1
ATOM 2562 O O . LYS B 1 147 ? 26.378 12.375 24.450 1.00 25.30 147 LYS B O 1
ATOM 2568 N N . LEU B 1 148 ? 24.335 11.412 24.141 1.00 24.98 148 LEU B N 1
ATOM 2569 C CA . LEU B 1 148 ? 24.036 12.172 22.907 1.00 24.64 148 LEU B CA 1
ATOM 2570 C C . LEU B 1 148 ? 23.506 13.600 23.170 1.00 23.45 148 LEU B C 1
ATOM 2571 O O . LEU B 1 148 ? 23.011 14.253 22.270 1.00 22.87 148 LEU B O 1
ATOM 2576 N N . ASN B 1 149 ? 23.621 14.066 24.409 1.00 21.99 149 ASN B N 1
ATOM 2577 C CA . ASN B 1 149 ? 23.215 15.422 24.811 1.00 23.16 149 ASN B CA 1
ATOM 2578 C C . ASN B 1 149 ? 21.727 15.748 24.762 1.00 22.80 149 ASN B C 1
ATOM 2579 O O . ASN B 1 149 ? 21.349 16.902 24.689 1.00 22.22 149 ASN B O 1
ATOM 2584 N N . CYS B 1 150 ? 20.880 14.726 24.863 1.00 21.09 150 CYS B N 1
ATOM 2585 C CA . CYS B 1 150 ? 19.450 14.982 25.019 1.00 21.49 150 CYS B CA 1
ATOM 2586 C C . CYS B 1 150 ? 19.196 15.772 26.276 1.00 20.08 150 CYS B C 1
ATOM 2587 O O . CYS B 1 150 ? 19.838 15.544 27.300 1.00 20.52 150 CYS B O 1
ATOM 2590 N N . TYR B 1 151 ? 18.242 16.686 26.233 1.00 19.47 151 TYR B N 1
ATOM 2591 C CA . TYR B 1 151 ? 17.940 17.421 27.434 1.00 18.73 151 TYR B CA 1
ATOM 2592 C C . TYR B 1 151 ? 16.947 16.660 28.324 1.00 19.01 151 TYR B C 1
ATOM 2593 O O . TYR B 1 151 ? 16.866 16.913 29.533 1.00 18.74 151 TYR B O 1
ATOM 2602 N N . LYS B 1 152 ? 16.207 15.737 27.706 1.00 18.68 152 LYS B N 1
ATOM 2603 C CA . LYS B 1 152 ? 15.309 14.812 28.430 1.00 18.18 152 LYS B CA 1
ATOM 2604 C C . LYS B 1 152 ? 15.050 13.610 27.535 1.00 18.32 152 LYS B C 1
ATOM 2605 O O . LYS B 1 152 ? 15.295 13.648 26.299 1.00 17.22 152 LYS B O 1
ATOM 2611 N N . ILE B 1 153 ? 14.476 12.570 28.140 1.00 17.23 153 ILE B N 1
ATOM 2612 C CA . ILE B 1 153 ? 14.045 11.386 27.387 1.00 17.01 153 ILE B CA 1
ATOM 2613 C C . ILE B 1 153 ? 12.704 10.947 27.965 1.00 16.87 153 ILE B C 1
ATOM 2614 O O . ILE B 1 153 ? 12.499 11.052 29.177 1.00 17.16 153 ILE B O 1
ATOM 2619 N N . THR B 1 154 ? 11.816 10.477 27.096 1.00 17.32 154 THR B N 1
ATOM 2620 C CA . THR B 1 154 ? 10.410 10.216 27.468 1.00 17.56 154 THR B CA 1
ATOM 2621 C C . THR B 1 154 ? 9.915 8.926 26.902 1.00 18.29 154 THR B C 1
ATOM 2622 O O . THR B 1 154 ? 10.487 8.395 25.960 1.00 16.77 154 THR B O 1
ATOM 2626 N N . LEU B 1 155 ? 8.799 8.423 27.442 1.00 16.57 155 LEU B N 1
ATOM 2627 C CA . LEU B 1 155 ? 8.221 7.220 26.896 1.00 18.59 155 LEU B CA 1
ATOM 2628 C C . LEU B 1 155 ? 6.796 7.213 27.386 1.00 19.28 155 LEU B C 1
ATOM 2629 O O . LEU B 1 155 ? 6.443 8.044 28.235 1.00 19.74 155 LEU B O 1
ATOM 2634 N N . GLU B 1 156 ? 5.969 6.359 26.794 1.00 20.80 156 GLU B N 1
ATOM 2635 C CA . GLU B 1 156 ? 4.611 6.196 27.311 1.00 23.66 156 GLU B CA 1
ATOM 2636 C C . GLU B 1 156 ? 4.456 4.703 27.638 1.00 23.44 156 GLU B C 1
ATOM 2637 O O . GLU B 1 156 ? 5.037 3.843 26.970 1.00 22.73 156 GLU B O 1
ATOM 2643 N N . CYS B 1 157 ? 3.723 4.378 28.693 1.00 23.45 157 CYS B N 1
ATOM 2644 C CA . CYS B 1 157 ? 3.516 2.999 28.989 1.00 25.03 157 CYS B CA 1
ATOM 2645 C C . CYS B 1 157 ? 2.162 2.837 29.699 1.00 25.66 157 CYS B C 1
ATOM 2646 O O . CYS B 1 157 ? 1.626 3.795 30.274 1.00 25.40 157 CYS B O 1
ATOM 2649 N N . LEU B 1 158 ? 1.621 1.628 29.681 1.00 27.91 158 LEU B N 1
ATOM 2650 C CA . LEU B 1 158 ? 0.446 1.368 30.506 1.00 28.31 158 LEU B CA 1
ATOM 2651 C C . LEU B 1 158 ? 0.788 1.564 31.972 1.00 28.24 158 LEU B C 1
ATOM 2652 O O . LEU B 1 158 ? 1.945 1.395 32.379 1.00 28.01 158 LEU B O 1
ATOM 2657 N N . PRO B 1 159 ? -0.207 1.971 32.772 1.00 27.85 159 PRO B N 1
ATOM 2658 C CA . PRO B 1 159 ? 0.025 2.197 34.199 1.00 27.96 159 PRO B CA 1
ATOM 2659 C C . PRO B 1 159 ? 0.650 0.986 34.906 1.00 27.22 159 PRO B C 1
ATOM 2660 O O . PRO B 1 159 ? 1.410 1.152 35.844 1.00 27.02 159 PRO B O 1
ATOM 2664 N N . GLN B 1 160 ? 0.352 -0.223 34.451 1.00 27.07 160 GLN B N 1
ATOM 2665 C CA . GLN B 1 160 ? 0.918 -1.396 35.119 1.00 27.70 160 GLN B CA 1
ATOM 2666 C C . GLN B 1 160 ? 2.442 -1.550 34.942 1.00 26.45 160 GLN B C 1
ATOM 2667 O O . GLN B 1 160 ? 3.062 -2.353 35.649 1.00 26.65 160 GLN B O 1
ATOM 2673 N N . ASN B 1 161 ? 3.039 -0.829 33.981 1.00 25.63 161 ASN B N 1
ATOM 2674 C CA . ASN B 1 161 ? 4.478 -0.918 33.741 1.00 23.96 161 ASN B CA 1
ATOM 2675 C C . ASN B 1 161 ? 5.253 0.274 34.311 1.00 23.34 161 ASN B C 1
ATOM 2676 O O . ASN B 1 161 ? 6.460 0.358 34.117 1.00 20.72 161 ASN B O 1
ATOM 2681 N N . VAL B 1 162 ? 4.574 1.207 34.992 1.00 22.24 162 VAL B N 1
ATOM 2682 C CA . VAL B 1 162 ? 5.260 2.434 35.488 1.00 22.40 162 VAL B CA 1
ATOM 2683 C C . VAL B 1 162 ? 6.477 2.119 36.399 1.00 22.32 162 VAL B C 1
ATOM 2684 O O . VAL B 1 162 ? 7.574 2.700 36.246 1.00 22.02 162 VAL B O 1
ATOM 2688 N N . GLY B 1 163 ? 6.292 1.174 37.327 1.00 20.53 163 GLY B N 1
ATOM 2689 C CA . GLY B 1 163 ? 7.327 0.812 38.300 1.00 19.98 163 GLY B CA 1
ATOM 2690 C C . GLY B 1 163 ? 8.583 0.272 37.632 1.00 19.55 163 GLY B C 1
ATOM 2691 O O . GLY B 1 163 ? 9.654 0.339 38.187 1.00 20.27 163 GLY B O 1
ATOM 2692 N N . PHE B 1 164 ? 8.429 -0.297 36.447 1.00 19.25 164 PHE B N 1
ATOM 2693 C CA . PHE B 1 164 ? 9.568 -0.838 35.710 1.00 18.56 164 PHE B CA 1
ATOM 2694 C C . PHE B 1 164 ? 10.471 0.337 35.289 1.00 19.16 164 PHE B C 1
ATOM 2695 O O . PHE B 1 164 ? 11.680 0.337 35.512 1.00 18.01 164 PHE B O 1
ATOM 2703 N N . TYR B 1 165 ? 9.860 1.341 34.675 1.00 19.21 165 TYR B N 1
ATOM 2704 C CA . TYR B 1 165 ? 10.625 2.451 34.105 1.00 19.04 165 TYR B CA 1
ATOM 2705 C C . TYR B 1 165 ? 11.239 3.343 35.156 1.00 18.48 165 TYR B C 1
ATOM 2706 O O . TYR B 1 165 ? 12.260 3.957 34.915 1.00 17.50 165 TYR B O 1
ATOM 2715 N N . LYS B 1 166 ? 10.614 3.407 36.334 1.00 19.01 166 LYS B N 1
ATOM 2716 C CA . LYS B 1 166 ? 11.201 4.082 37.499 1.00 20.38 166 LYS B CA 1
ATOM 2717 C C . LYS B 1 166 ? 12.603 3.640 37.847 1.00 19.07 166 LYS B C 1
ATOM 2718 O O . LYS B 1 166 ? 13.347 4.419 38.407 1.00 19.35 166 LYS B O 1
ATOM 2724 N N . LYS B 1 167 ? 12.957 2.402 37.512 1.00 19.87 167 LYS B N 1
ATOM 2725 C CA . LYS B 1 167 ? 14.267 1.842 37.807 1.00 18.67 167 LYS B CA 1
ATOM 2726 C C . LYS B 1 167 ? 15.413 2.555 37.055 1.00 19.68 167 LYS B C 1
ATOM 2727 O O . LYS B 1 167 ? 16.571 2.408 37.463 1.00 19.99 167 LYS B O 1
ATOM 2733 N N . PHE B 1 168 ? 15.080 3.263 35.969 1.00 19.32 168 PHE B N 1
ATOM 2734 C CA . PHE B 1 168 ? 16.098 3.997 35.157 1.00 20.74 168 PHE B CA 1
ATOM 2735 C C . PHE B 1 168 ? 15.953 5.508 35.297 1.00 20.93 168 PHE B C 1
ATOM 2736 O O . PHE B 1 168 ? 16.493 6.255 34.476 1.00 21.17 168 PHE B O 1
ATOM 2744 N N . GLY B 1 169 ? 15.187 5.945 36.310 1.00 20.31 169 GLY B N 1
ATOM 2745 C CA . GLY B 1 169 ? 15.122 7.363 36.663 1.00 19.52 169 GLY B CA 1
ATOM 2746 C C . GLY B 1 169 ? 13.998 8.111 35.960 1.00 19.19 169 GLY B C 1
ATOM 2747 O O . GLY B 1 169 ? 13.991 9.340 35.974 1.00 20.06 169 GLY B O 1
ATOM 2748 N N . TYR B 1 170 ? 13.081 7.391 35.311 1.00 17.58 170 TYR B N 1
ATOM 2749 C CA . TYR B 1 170 ? 11.899 7.990 34.704 1.00 18.59 170 TYR B CA 1
ATOM 2750 C C . TYR B 1 170 ? 10.895 8.216 35.855 1.00 20.65 170 TYR B C 1
ATOM 2751 O O . TYR B 1 170 ? 10.846 7.412 36.794 1.00 21.11 170 TYR B O 1
ATOM 2760 N N . THR B 1 171 ? 10.139 9.299 35.761 1.00 21.34 171 THR B N 1
ATOM 2761 C CA . THR B 1 171 ? 9.017 9.561 36.670 1.00 23.31 171 THR B CA 1
ATOM 2762 C C . THR B 1 171 ? 7.759 9.860 35.866 1.00 23.07 171 THR B C 1
ATOM 2763 O O . THR B 1 171 ? 7.831 10.191 34.674 1.00 21.86 171 THR B O 1
ATOM 2767 N N . VAL B 1 172 ? 6.597 9.681 36.493 1.00 22.43 172 VAL B N 1
ATOM 2768 C CA . VAL B 1 172 ? 5.342 9.966 35.835 1.00 23.94 172 VAL B CA 1
ATOM 2769 C C . VAL B 1 172 ? 5.170 11.471 35.647 1.00 23.83 172 VAL B C 1
ATOM 2770 O O . VAL B 1 172 ? 5.213 12.245 36.603 1.00 23.96 172 VAL B O 1
ATOM 2774 N N . SER B 1 173 ? 4.987 11.885 34.406 1.00 24.08 173 SER B N 1
ATOM 2775 C CA . SER B 1 173 ? 4.840 13.296 34.109 1.00 25.19 173 SER B CA 1
ATOM 2776 C C . SER B 1 173 ? 3.446 13.781 34.478 1.00 25.48 173 SER B C 1
ATOM 2777 O O . SER B 1 173 ? 2.496 13.009 34.551 1.00 23.73 173 SER B O 1
ATOM 2780 N N . GLU B 1 174 ? 3.360 15.084 34.706 1.00 27.67 174 GLU B N 1
ATOM 2781 C CA . GLU B 1 174 ? 2.095 15.778 34.927 1.00 28.56 174 GLU B CA 1
ATOM 2782 C C . GLU B 1 174 ? 1.309 15.878 33.633 1.00 28.07 174 GLU B C 1
ATOM 2783 O O . GLU B 1 174 ? 0.073 15.991 33.639 1.00 27.04 174 GLU B O 1
ATOM 2789 N N . GLU B 1 175 ? 2.020 15.868 32.508 1.00 26.38 175 GLU B N 1
ATOM 2790 C CA . GLU B 1 175 ? 1.341 15.896 31.220 1.00 26.41 175 GLU B CA 1
ATOM 2791 C C . GLU B 1 175 ? 0.583 14.600 30.898 1.00 26.03 175 GLU B C 1
ATOM 2792 O O . GLU B 1 175 ? 1.035 13.486 31.215 1.00 25.71 175 GLU B O 1
ATOM 2798 N N . ASN B 1 176 ? -0.592 14.761 30.297 1.00 25.12 176 ASN B N 1
ATOM 2799 C CA . ASN B 1 176 ? -1.364 13.649 29.747 1.00 25.44 176 ASN B CA 1
ATOM 2800 C C . ASN B 1 176 ? -0.890 13.323 28.340 1.00 23.64 176 ASN B C 1
ATOM 2801 O O . ASN B 1 176 ? -0.404 14.185 27.633 1.00 24.31 176 ASN B O 1
ATOM 2806 N N . TYR B 1 177 ? -1.082 12.083 27.940 1.00 23.28 177 TYR B N 1
ATOM 2807 C CA . TYR B 1 177 ? -0.749 11.633 26.591 1.00 23.19 177 TYR B CA 1
ATOM 2808 C C . TYR B 1 177 ? -2.057 11.520 25.831 1.00 23.78 177 TYR B C 1
ATOM 2809 O O . TYR B 1 177 ? -3.034 10.877 26.287 1.00 23.45 177 TYR B O 1
ATOM 2818 N N . MET B 1 178 ? -2.114 12.205 24.694 1.00 22.95 178 MET B N 1
ATOM 2819 C CA . MET B 1 178 ? -3.347 12.251 23.925 1.00 22.61 178 MET B CA 1
ATOM 2820 C C . MET B 1 178 ? -3.136 11.673 22.542 1.00 22.08 178 MET B C 1
ATOM 2821 O O . MET B 1 178 ? -2.057 11.825 21.926 1.00 20.41 178 MET B O 1
ATOM 2826 N N . CYS B 1 179 ? -4.157 10.996 22.051 1.00 23.11 179 CYS B N 1
ATOM 2827 C CA . CYS B 1 179 ? -3.986 10.282 20.792 1.00 23.11 179 CYS B CA 1
ATOM 2828 C C . CYS B 1 179 ? -5.155 10.462 19.864 1.00 22.92 179 CYS B C 1
ATOM 2829 O O . CYS B 1 179 ? -6.288 10.571 20.309 1.00 22.69 179 CYS B O 1
ATOM 2832 N N . ARG B 1 180 ? -4.887 10.509 18.559 1.00 21.54 180 ARG B N 1
ATOM 2833 C CA . ARG B 1 180 ? -5.958 10.348 17.566 1.00 22.70 180 ARG B CA 1
ATOM 2834 C C . ARG B 1 180 ? -5.606 9.239 16.548 1.00 23.94 180 ARG B C 1
ATOM 2835 O O . ARG B 1 180 ? -4.554 9.282 15.903 1.00 22.45 180 ARG B O 1
ATOM 2843 N N . ARG B 1 181 ? -6.459 8.219 16.451 1.00 25.29 181 ARG B N 1
ATOM 2844 C CA . ARG B 1 181 ? -6.173 7.074 15.557 1.00 28.50 181 ARG B CA 1
ATOM 2845 C C . ARG B 1 181 ? -6.914 7.230 14.241 1.00 28.24 181 ARG B C 1
ATOM 2846 O O . ARG B 1 181 ? -8.106 7.539 14.230 1.00 28.77 181 ARG B O 1
ATOM 2854 N N . PHE B 1 182 ? -6.249 6.995 13.122 1.00 28.23 182 PHE B N 1
ATOM 2855 C CA . PHE B 1 182 ? -6.913 7.312 11.847 1.00 29.56 182 PHE B CA 1
ATOM 2856 C C . PHE B 1 182 ? -7.721 6.164 11.228 1.00 31.29 182 PHE B C 1
ATOM 2857 O O . PHE B 1 182 ? -7.271 5.022 11.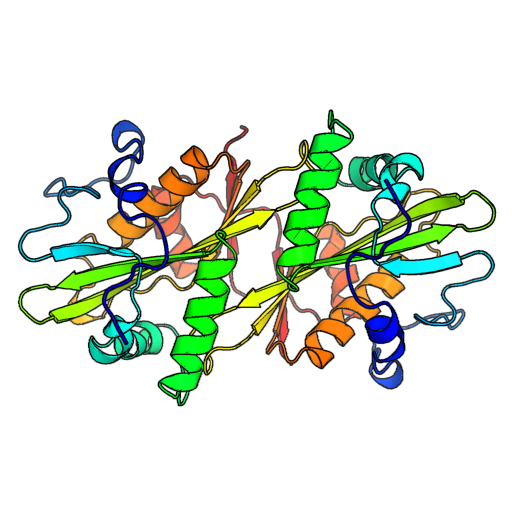198 1.00 32.81 182 PHE B O 1
#

CATH classification: 3.40.630.30

GO terms:
  GO:0004343 glucosamine 6-phosphate N-acetyltransferase activity (F, EXP)
  GO:0005829 cytosol (C, TAS)
  GO:0042802 identical protein binding (F, IPI)
  GO:0005515 protein binding (F, IPI)

Foldseek 3Di:
DDDDFLDDFVLLVVQPCVPFQFDDVVDAAQVRLDPQKHKGGDDLCLVVQCPQVQLVVVDDDDDDDSVRSVVVSVVSSVVNFKGWMFMARNVSSHTFWIKMKGWDWDPPPPRAIEIEIDRTGGHPVCPPSCVSVRVLRSSQSSCVVVRHPYYDYDDDPVCQVVNVSRVDDDDPDDDDDDDPVD/DDDDFLADFCLLVPQPCVLQQFDDVVPAAQVRNDPQKHKGGDDLCQVVQCPVVQLCVVDHDDDADSVNSVVVSVVSSVVNFKGWMFMARNVSSHTFWIKMKGWDFDPPPPRAIEIEIDRGGGHPVCPPVCVSVRRLLSNLSSCVVVRHPYYDYDDPPVCQVVNVSNPDDDDPDDDDDDDD

Nearest PDB structures (foldseek):
  2o28-assembly1_B  TM=1.002E+00  e=1.672E-36  Homo sapiens
  3cxp-assembly1_A-2  TM=9.949E-01  e=2.774E-36  Homo sapiens
  3cxs-assembly1_A-2  TM=9.985E-01  e=6.150E-35  Homo sapiens
  4ag9-assembly1_B  TM=9.372E-01  e=5.365E-20  Caenorhabditis elegans
  6tdf-assembly1_A  TM=9.198E-01  e=9.839E-19  Aspergillus fumigatus Af293

B-factor: mean 28.35, std 7.97, range [15.75, 64.02]

Secondary structure (DSSP, 8-state):
--S-BSS-THHHHHS-GGG--S--SS---SS---TTEEEEE-BGGGGGTTHHHHHTTTS------HHHHHHHHHHHHHHS-EEEEEEEETTTTEEEEEEEEEEEE-SHHHH-EEEEEEEEEE-GGGTTSSHHHHHHHHHHHHHHHTTEEEEEEEE-GGGHHHHHTTT-EE-SSEEEEEES--/--S-BSS-THHHHTS-GGG--S--SS---SS---TTEEEEE-BGGGGGGTHHHHHTTTS------HHHHHHHHHHHHHHS-EEEEEEEETTTTEEEEEEEEEEEE-SHHHH-EEEEEEEEEE-GGGTTSSHHHHHHHHHHHHHHHTTEEEEEEEE-GGGHHHHGGGT-EE-SSEEEEEE-

Organism: Homo sapiens (NCBI:txid9606)

Sequence (362 aa):
PDETPMFDPSLLKEVDWSQNTATFSPAISPTHPGEGLVLRPLCTADLNRGFFKVLGQLTETGVVSPEQFMKSFEHMKKSGDYYVTVVEDVTLGQIVATATLIIEHKFIHSCAKRGRVEDVVVSDECRGKQLGKLLLSTLTLLSKKLNCYKITLECLPQNVGFYKKFGYTVSEENYMCRRFLKPDETPMFDPSSLLKEVDWSQNTATFSPAISPTHPGEGLVLRPLCTADLNRGFFKVLGQLTETGVVSPEQFMKSFEHMKKSGDYYVTVVEDVTLGQIVATATLIIEHKFIHSCAKRGRVEDVVVSDECRGKQLGKLLLSTLTLLSKKLNCYKI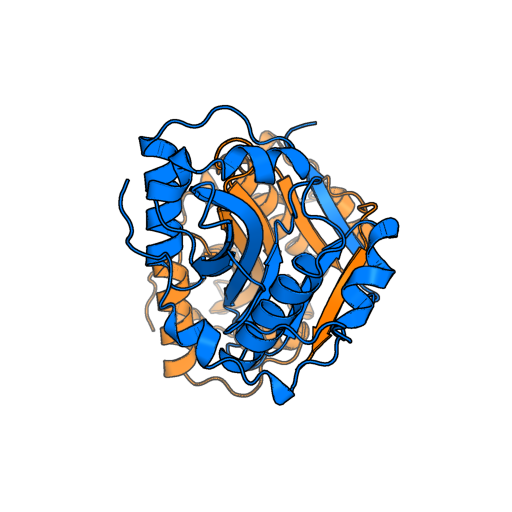TLECLPQNVGFYKKFGYTVSEENYMCRRF